Protein AF-0000000078809116 (afdb_homodimer)

Organism: NCBI:txid997884

InterPro domains:
  IPR000182 GNAT domain [PF00583] (18-127)
  IPR000182 GNAT domain [PS51186] (2-153)
  IPR016181 Acyl-CoA N-acyltransferase [SSF55729] (1-151)

Sequence (360 aa):
MIRLQPISTSDVQHYQFMEDLLIAAFPPEEYRELKDLREYTNRIGNFHNNIIFDDNTPVGFITYWDFDHFYYVEHFAINPTLRNSGYGKKVLDFLCKELNLPIVLEVEMPLEEMAQRRINFYKRQGFVLWEKEYQQPPYKNGDPFLPMYLMVYGSLQCEQDFDTVKKIIHKEVYNVKMNSMIRLQPISTSDVQHYQFMEDLLIAAFPPEEYRELKDLREYTNRIGNFHNNIIFDDNTPVGFITYWDFDHFYYVEHFAINPTLRNSGYGKKVLDFLCKELNLPIVLEVEMPLEEMAQRRINFYKRQGFVLWEKEYQQPPYKNGDPFLPMYLMVYGSLQCEQDFDTVKKIIHKEVYNVKMNS

Foldseek 3Di:
DKDKDWDAVVVPVQVVVQVVQPPVPDPPFQDADPVVVNVCSPPPDQKTKIFIDDVPHGFWIWIWGDPVAEIETRDTDGDCVVPPPCVVLVVLLVCLVVDPHKYKYKAADPPDDVRVVVVVVVVVSAKDKQPDWDWADTNDPPDDTGTITMIMHDDDDCVVCVVVVRVCCCCVVRVDDPDD/DKDKDWDAVVVPVQVVVQVVQPPVPDPPFQDADPVVVNVCSPPPDQKTKIFIDDVPDGFWIWIWGDPVAEIETRDTDGDCVVPPPCVVLVVLLVCLVVDPHKYKYKAADPPDPVRVVVVVVVVVSAKDKQPDWDWDDTNDPPDDTGTITMIMHDDDDCVVCVVVVRVCCCCVVRVDDPDD

Structure (mmCIF, N/CA/C/O backbone):
data_AF-0000000078809116-model_v1
#
loop_
_entity.id
_entity.type
_entity.pdbx_description
1 polymer 'N-acetyltransferase domain-containing protein'
#
loop_
_atom_site.group_PDB
_atom_site.id
_atom_site.type_symbol
_atom_site.label_atom_id
_atom_site.label_alt_id
_atom_site.label_comp_id
_atom_site.label_asym_id
_atom_site.label_entity_id
_atom_site.label_seq_id
_atom_site.pdbx_PDB_ins_code
_atom_site.Cartn_x
_atom_site.Cartn_y
_atom_site.Cartn_z
_atom_site.occupancy
_atom_site.B_iso_or_equiv
_atom_site.auth_seq_id
_atom_site.auth_comp_id
_atom_site.auth_asym_id
_atom_site.auth_atom_id
_atom_site.pdbx_PDB_model_num
ATOM 1 N N . MET A 1 1 ? -21.203 11.883 5.625 1 86.44 1 MET A N 1
ATOM 2 C CA . MET A 1 1 ? -20.484 13.133 5.871 1 86.44 1 MET A CA 1
ATOM 3 C C . MET A 1 1 ? -19.156 12.867 6.574 1 86.44 1 MET A C 1
ATOM 5 O O . MET A 1 1 ? -19.109 12.094 7.531 1 86.44 1 MET A O 1
ATOM 9 N N . ILE A 1 2 ? -18.109 13.523 6.156 1 90.38 2 ILE A N 1
ATOM 10 C CA . ILE A 1 2 ? -16.766 13.289 6.684 1 90.38 2 ILE A CA 1
ATOM 11 C C . ILE A 1 2 ? -16.594 14.047 8 1 90.38 2 ILE A C 1
ATOM 13 O O . ILE A 1 2 ? -16.969 15.211 8.109 1 90.38 2 ILE A O 1
ATOM 17 N N . ARG A 1 3 ? -16.062 13.344 8.969 1 92.81 3 ARG A N 1
ATOM 18 C CA . ARG A 1 3 ? -15.742 13.945 10.258 1 92.81 3 ARG A CA 1
ATOM 19 C C . ARG A 1 3 ? -14.422 13.414 10.812 1 92.81 3 ARG A C 1
ATOM 21 O O . ARG A 1 3 ? -14.117 12.227 10.664 1 92.81 3 ARG A O 1
ATOM 28 N N . LEU A 1 4 ? -13.695 14.281 11.469 1 94.31 4 LEU A N 1
ATOM 29 C CA . LEU A 1 4 ? -12.492 13.875 12.195 1 94.31 4 LEU A CA 1
ATOM 30 C C . LEU A 1 4 ? -12.766 13.797 13.695 1 94.31 4 LEU A C 1
ATOM 32 O O . LEU A 1 4 ? -13.297 14.742 14.289 1 94.31 4 LEU A O 1
ATOM 36 N N . GLN A 1 5 ? -12.469 12.719 14.234 1 96.56 5 GLN A N 1
ATOM 37 C CA . GLN A 1 5 ? -12.672 12.555 15.672 1 96.56 5 GLN A CA 1
ATOM 38 C C . GLN A 1 5 ? -11.352 12.273 16.391 1 96.56 5 GLN A C 1
ATOM 40 O O . GLN A 1 5 ? -10.75 11.211 16.203 1 96.56 5 GLN A O 1
ATOM 45 N N . PRO A 1 6 ? -10.945 13.211 17.203 1 97.25 6 PRO A N 1
ATOM 46 C CA . PRO A 1 6 ? -9.758 12.906 18 1 97.25 6 PRO A CA 1
ATOM 47 C C . PRO A 1 6 ? -9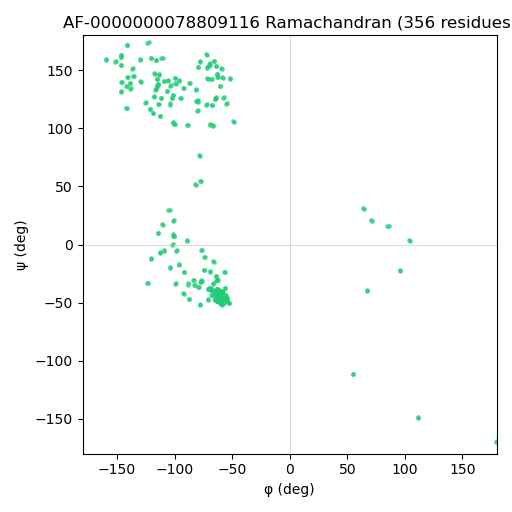.938 11.672 18.875 1 97.25 6 PRO A C 1
ATOM 49 O O . PRO A 1 6 ? -11.023 11.445 19.406 1 97.25 6 PRO A O 1
ATOM 52 N N . ILE A 1 7 ? -8.938 10.93 19.031 1 98.38 7 ILE A N 1
ATOM 53 C CA . ILE A 1 7 ? -9.023 9.727 19.844 1 98.38 7 ILE A CA 1
ATOM 54 C C . ILE A 1 7 ? -7.863 9.695 20.844 1 98.38 7 ILE A C 1
ATOM 56 O O . ILE A 1 7 ? -6.863 10.391 20.656 1 98.38 7 ILE A O 1
ATOM 60 N N . SER A 1 8 ? -8.039 8.938 21.891 1 98.25 8 SER A N 1
ATOM 61 C CA . SER A 1 8 ? -7 8.531 22.828 1 98.25 8 SER A CA 1
ATOM 62 C C . SER A 1 8 ? -6.898 7.008 22.922 1 98.25 8 SER A C 1
ATOM 64 O O . SER A 1 8 ? -7.684 6.293 22.297 1 98.25 8 SER A O 1
ATOM 66 N N . THR A 1 9 ? -5.887 6.539 23.672 1 97.88 9 THR A N 1
ATOM 67 C CA . THR A 1 9 ? -5.707 5.098 23.797 1 97.88 9 THR A CA 1
ATOM 68 C C . THR A 1 9 ? -6.871 4.469 24.562 1 97.88 9 THR A C 1
ATOM 70 O O . THR A 1 9 ? -7.059 3.25 24.516 1 97.88 9 THR A O 1
ATOM 73 N N . SER A 1 10 ? -7.68 5.305 25.234 1 97.88 10 SER A N 1
ATOM 74 C CA . SER A 1 10 ? -8.852 4.797 25.938 1 97.88 10 SER A CA 1
ATOM 75 C C . SER A 1 10 ? -9.961 4.426 24.969 1 97.88 10 SER A C 1
ATOM 77 O O . SER A 1 10 ? -10.906 3.713 25.328 1 97.88 10 SER A O 1
ATOM 79 N N . ASP A 1 11 ? -9.938 4.992 23.781 1 97.94 11 ASP A N 1
ATOM 80 C CA . ASP A 1 11 ? -10.828 4.57 22.703 1 97.94 11 ASP A CA 1
ATOM 81 C C . ASP A 1 11 ? -10.336 3.283 22.047 1 97.94 11 ASP A C 1
ATOM 83 O O . ASP A 1 11 ? -9.883 3.297 20.906 1 97.94 11 ASP A O 1
ATOM 87 N N . VAL A 1 12 ? -10.523 2.234 22.672 1 96.75 12 VAL A N 1
ATOM 88 C CA . VAL A 1 12 ? -9.82 0.978 22.453 1 96.75 12 VAL A CA 1
ATOM 89 C C . VAL A 1 12 ? -10.039 0.516 21.016 1 96.75 12 VAL A C 1
ATOM 91 O O . VAL A 1 12 ? -9.078 0.263 20.281 1 96.75 12 VAL A O 1
ATOM 94 N N . GLN A 1 13 ? -11.273 0.453 20.578 1 94.75 13 GLN A N 1
ATOM 95 C CA . GLN A 1 13 ? -11.586 -0.067 19.25 1 94.75 13 GLN A CA 1
ATOM 96 C C . GLN A 1 13 ? -11.062 0.862 18.156 1 94.75 13 GLN A C 1
ATOM 98 O O . GLN A 1 13 ? -10.477 0.405 17.188 1 94.75 13 GLN A O 1
ATOM 103 N N . HIS A 1 14 ? -11.242 2.139 18.328 1 96.62 14 HIS A N 1
ATOM 104 C CA . HIS A 1 14 ? -10.797 3.115 17.328 1 96.62 14 HIS A CA 1
ATOM 105 C C . HIS A 1 14 ? -9.273 3.178 17.266 1 96.62 14 HIS A C 1
ATOM 107 O O . HIS A 1 14 ? -8.695 3.303 16.188 1 96.62 14 HIS A O 1
ATOM 113 N N . TYR A 1 15 ? -8.648 3.076 18.422 1 97.12 15 TYR A N 1
ATOM 114 C CA . TYR A 1 15 ? -7.191 3.141 18.438 1 97.12 15 TYR A CA 1
ATOM 115 C C . TYR A 1 15 ? -6.586 1.896 17.797 1 97.12 15 TYR A C 1
ATOM 117 O O . TYR A 1 15 ? -5.578 1.981 17.094 1 97.12 15 TYR A O 1
ATOM 125 N N . GLN A 1 16 ? -7.223 0.802 18.062 1 93.25 16 GLN A N 1
ATOM 126 C CA . GLN A 1 16 ? -6.773 -0.425 17.406 1 93.25 16 GLN A CA 1
ATOM 127 C C . GLN A 1 16 ? -6.918 -0.33 15.891 1 93.25 16 GLN A C 1
ATOM 129 O O . GLN A 1 16 ? -6.027 -0.75 15.148 1 93.25 16 GLN A O 1
ATOM 134 N N . PHE A 1 17 ? -8.047 0.177 15.492 1 92.38 17 PHE A N 1
ATOM 135 C CA . PHE A 1 17 ? -8.266 0.399 14.062 1 92.38 17 PHE A CA 1
ATOM 136 C C . PHE A 1 17 ? -7.152 1.255 13.469 1 92.38 17 PHE A C 1
ATOM 138 O O . PHE A 1 17 ? -6.598 0.921 12.422 1 92.38 17 PHE A O 1
ATOM 145 N N . MET A 1 18 ? -6.82 2.279 14.125 1 95.75 18 MET A N 1
ATOM 146 C CA . MET A 1 18 ? -5.785 3.207 13.672 1 95.75 18 MET A CA 1
ATOM 147 C C . MET A 1 18 ? -4.434 2.514 13.586 1 95.75 18 MET A C 1
ATOM 149 O O . MET A 1 18 ? -3.738 2.621 12.578 1 95.75 18 MET A O 1
ATOM 153 N N . GLU A 1 19 ? -4.047 1.786 14.625 1 94.94 19 GLU A N 1
ATOM 154 C CA . GLU A 1 19 ? -2.758 1.101 14.625 1 94.94 19 GLU A CA 1
ATOM 155 C C . GLU A 1 19 ? -2.688 0.046 13.523 1 94.94 19 GLU A C 1
ATOM 157 O O . GLU A 1 19 ? -1.666 -0.086 12.852 1 94.94 19 GLU A O 1
ATOM 162 N N . ASP A 1 20 ? -3.797 -0.643 13.367 1 89.5 20 ASP A N 1
ATOM 163 C CA . ASP A 1 20 ? -3.832 -1.667 12.328 1 89.5 20 ASP A CA 1
ATOM 164 C C . ASP A 1 20 ? -3.637 -1.051 10.945 1 89.5 20 ASP A C 1
ATOM 166 O O . ASP A 1 20 ? -2.873 -1.573 10.125 1 89.5 20 ASP A O 1
ATOM 170 N N . LEU A 1 21 ? -4.305 0.01 10.703 1 91.62 21 LEU A N 1
ATOM 171 C CA . LEU A 1 21 ? -4.215 0.674 9.406 1 91.62 21 LEU A CA 1
ATOM 172 C C . LEU A 1 21 ? -2.838 1.307 9.219 1 91.62 21 LEU A C 1
ATOM 174 O O . LEU A 1 21 ? -2.289 1.287 8.117 1 91.62 21 LEU A O 1
ATOM 178 N N . LEU A 1 22 ? -2.256 1.86 10.258 1 94.38 22 LEU A N 1
ATOM 179 C CA . LEU A 1 22 ? -0.914 2.428 10.203 1 94.38 22 LEU A CA 1
ATOM 180 C C . LEU A 1 22 ? 0.106 1.376 9.781 1 94.38 22 LEU A C 1
ATOM 182 O O . LEU A 1 22 ? 0.874 1.593 8.844 1 94.38 22 LEU A O 1
ATOM 186 N N . ILE A 1 23 ? 0.058 0.241 10.367 1 90.12 23 ILE A N 1
ATOM 187 C CA . ILE A 1 23 ? 0.995 -0.849 10.117 1 90.12 23 ILE A CA 1
ATOM 188 C C . ILE A 1 23 ? 0.814 -1.366 8.695 1 90.12 23 ILE A C 1
ATOM 190 O O . ILE A 1 23 ? 1.792 -1.704 8.023 1 90.12 23 ILE A O 1
ATOM 194 N N . ALA A 1 24 ? -0.38 -1.323 8.289 1 84.62 24 ALA A N 1
ATOM 195 C CA . ALA A 1 24 ? -0.69 -1.842 6.957 1 84.62 24 ALA A CA 1
ATOM 196 C C . ALA A 1 24 ? -0.273 -0.853 5.871 1 84.62 24 ALA A C 1
ATOM 198 O O . ALA A 1 24 ? 0.126 -1.255 4.777 1 84.62 24 ALA A O 1
ATOM 199 N N . ALA A 1 25 ? -0.346 0.382 6.152 1 88 25 ALA A N 1
ATOM 200 C CA . ALA A 1 25 ? -0.232 1.408 5.117 1 88 25 ALA A CA 1
ATOM 201 C C . ALA A 1 25 ? 1.196 1.938 5.027 1 88 25 ALA A C 1
ATOM 203 O O . ALA A 1 25 ? 1.589 2.51 4.008 1 88 25 ALA A O 1
ATOM 204 N N . PHE A 1 26 ? 2.018 1.698 6.043 1 90 26 PHE A N 1
ATOM 205 C CA . PHE A 1 26 ? 3.346 2.297 6.07 1 90 26 PHE A CA 1
ATOM 206 C C . PHE A 1 26 ? 4.395 1.271 6.492 1 90 26 PHE A C 1
ATOM 208 O O . PHE A 1 26 ? 4.141 0.446 7.371 1 90 26 PHE A O 1
ATOM 215 N N . PRO A 1 27 ? 5.613 1.392 5.898 1 86.81 27 PRO A N 1
ATOM 216 C CA . PRO A 1 27 ? 6.68 0.522 6.398 1 86.81 27 PRO A CA 1
ATOM 217 C C . PRO A 1 27 ? 7.141 0.899 7.805 1 86.81 27 PRO A C 1
ATOM 219 O O . PRO A 1 27 ? 6.973 2.047 8.227 1 86.81 27 PRO A O 1
ATOM 222 N N . PRO A 1 28 ? 7.676 -0.045 8.508 1 87.94 28 PRO A N 1
ATOM 223 C CA . PRO A 1 28 ? 8.039 0.187 9.906 1 87.94 28 PRO A CA 1
ATOM 224 C C . PRO A 1 28 ? 8.992 1.366 10.086 1 87.94 28 PRO A C 1
ATOM 226 O O . PRO A 1 28 ? 9.016 1.994 11.148 1 87.94 28 PRO A O 1
ATOM 229 N N . GLU A 1 29 ? 9.758 1.742 9.062 1 89.06 29 GLU A N 1
ATOM 230 C CA . GLU A 1 29 ? 10.734 2.824 9.133 1 89.06 29 GLU A CA 1
ATOM 231 C C . GLU A 1 29 ? 10.055 4.188 9.086 1 89.06 29 GLU A C 1
ATOM 233 O O . GLU A 1 29 ? 10.68 5.211 9.359 1 89.06 29 GLU A O 1
ATOM 238 N N . GLU A 1 30 ? 8.75 4.199 8.898 1 92.44 30 GLU A N 1
ATOM 239 C CA . GLU A 1 30 ? 8.078 5.469 8.656 1 92.44 30 GLU A CA 1
ATOM 240 C C . GLU A 1 30 ? 7.117 5.816 9.789 1 92.44 30 GLU A C 1
ATOM 242 O O . GLU A 1 30 ? 6.32 6.746 9.672 1 92.44 30 GLU A O 1
ATOM 247 N N . TYR A 1 31 ? 7.164 5.117 10.812 1 94.62 31 TYR A N 1
ATOM 248 C CA . TYR A 1 31 ? 6.398 5.508 11.992 1 94.62 31 TYR A CA 1
ATOM 249 C C . TYR A 1 31 ? 7.125 5.113 13.273 1 94.62 31 TYR A C 1
ATOM 251 O O . TYR A 1 31 ? 7.984 4.23 13.258 1 94.62 31 TYR A O 1
ATOM 259 N N . ARG A 1 32 ? 6.855 5.805 14.312 1 96.25 32 ARG A N 1
ATOM 260 C CA . ARG A 1 32 ? 7.504 5.547 15.594 1 96.25 32 ARG A CA 1
ATOM 261 C C . ARG A 1 32 ? 6.996 4.25 16.219 1 96.25 32 ARG A C 1
ATOM 263 O O . ARG A 1 32 ? 5.953 3.73 15.812 1 96.25 32 ARG A O 1
ATOM 270 N N . GLU A 1 33 ? 7.766 3.713 17.219 1 95.38 33 GLU A N 1
ATOM 271 C CA . GLU A 1 33 ? 7.293 2.545 17.953 1 95.38 33 GLU A CA 1
ATOM 272 C C . GLU A 1 33 ? 5.883 2.768 18.5 1 95.38 33 GLU A C 1
ATOM 274 O O . GLU A 1 33 ? 5.555 3.859 18.969 1 95.38 33 GLU A O 1
ATOM 279 N N . LEU A 1 34 ? 5.086 1.754 18.484 1 96.38 34 LEU A N 1
ATOM 280 C CA . LEU A 1 34 ? 3.678 1.874 18.859 1 96.38 34 LEU A CA 1
ATOM 281 C C . LEU A 1 34 ? 3.533 2.352 20.297 1 96.38 34 LEU A C 1
ATOM 283 O O . LEU A 1 34 ? 2.637 3.141 20.609 1 96.38 34 LEU A O 1
ATOM 287 N N . LYS A 1 35 ? 4.402 1.836 21.156 1 96.81 35 LYS A N 1
ATOM 288 C CA . LYS A 1 35 ? 4.355 2.285 22.547 1 96.81 35 LYS A CA 1
ATOM 289 C C . LYS A 1 35 ? 4.559 3.795 22.641 1 96.81 35 LYS A C 1
ATOM 291 O O . LYS A 1 35 ? 3.883 4.469 23.422 1 96.81 35 LYS A O 1
ATOM 296 N N . ASP A 1 36 ? 5.48 4.348 21.875 1 97 36 ASP A N 1
ATOM 297 C CA . ASP A 1 36 ? 5.734 5.785 21.859 1 97 36 ASP A CA 1
ATOM 298 C C . ASP A 1 36 ? 4.559 6.539 21.234 1 97 36 ASP A C 1
ATOM 300 O O . ASP A 1 36 ? 4.191 7.621 21.703 1 97 36 ASP A O 1
ATOM 304 N N . LEU A 1 37 ? 3.992 5.961 20.188 1 97.94 37 LEU A N 1
ATOM 305 C CA . LEU A 1 37 ? 2.834 6.578 19.547 1 97.94 37 LEU A CA 1
ATOM 306 C C . LEU A 1 37 ? 1.672 6.688 20.531 1 97.94 37 LEU A C 1
ATOM 308 O O . LEU A 1 37 ? 0.985 7.711 20.578 1 97.94 37 LEU A O 1
ATOM 312 N N . ARG A 1 38 ? 1.446 5.66 21.281 1 98.25 38 ARG A N 1
ATOM 313 C CA . ARG A 1 38 ? 0.41 5.668 22.312 1 98.25 38 ARG A CA 1
ATOM 314 C C . ARG A 1 38 ? 0.667 6.766 23.344 1 98.25 38 ARG A C 1
ATOM 316 O O . ARG A 1 38 ? -0.256 7.477 23.75 1 98.25 38 ARG A O 1
ATOM 323 N N . GLU A 1 39 ? 1.889 6.902 23.703 1 97.88 39 GLU A N 1
ATOM 324 C CA . GLU A 1 39 ? 2.26 7.945 24.656 1 97.88 39 GLU A CA 1
ATOM 325 C C . GLU A 1 39 ? 2.018 9.336 24.078 1 97.88 39 GLU A C 1
ATOM 327 O O . GLU A 1 39 ? 1.447 10.203 24.75 1 97.88 39 GLU A O 1
ATOM 332 N N . TYR A 1 40 ? 2.48 9.547 22.859 1 97.75 40 TYR A N 1
ATOM 333 C CA . TYR A 1 40 ? 2.262 10.828 22.219 1 97.75 40 TYR A CA 1
ATOM 334 C C . TYR A 1 40 ? 0.776 11.156 22.125 1 97.75 40 TYR A C 1
ATOM 336 O O . TYR A 1 40 ? 0.361 12.273 22.438 1 97.75 40 TYR A O 1
ATOM 344 N N . THR A 1 41 ? 0.001 10.164 21.734 1 98.38 41 THR A N 1
ATOM 345 C CA . THR A 1 41 ? -1.438 10.336 21.562 1 98.38 41 THR A CA 1
ATOM 346 C C . THR A 1 41 ? -2.074 10.844 22.859 1 98.38 41 THR A C 1
ATOM 348 O O . THR A 1 41 ? -2.957 11.703 22.828 1 98.38 41 THR A O 1
ATOM 351 N N . ASN A 1 42 ? -1.586 10.375 23.953 1 97.88 42 ASN A N 1
ATOM 352 C CA . ASN A 1 42 ? -2.223 10.664 25.234 1 97.88 42 ASN A CA 1
ATOM 353 C C . ASN A 1 42 ? -1.631 11.906 25.891 1 97.88 42 ASN A C 1
ATOM 355 O O . ASN A 1 42 ? -2.312 12.602 26.641 1 97.88 42 ASN A O 1
ATOM 359 N N . ARG A 1 43 ? -0.393 12.273 25.547 1 96.56 43 ARG A N 1
ATOM 360 C CA . ARG A 1 43 ? 0.289 13.195 26.453 1 96.56 43 ARG A CA 1
ATOM 361 C C . ARG A 1 43 ? 0.742 14.453 25.719 1 96.56 43 ARG A C 1
ATOM 363 O O . ARG A 1 43 ? 0.928 15.508 26.328 1 96.56 43 ARG A O 1
ATOM 370 N N . ILE A 1 44 ? 1.064 14.211 24.516 1 96 44 ILE A N 1
ATOM 371 C CA . ILE A 1 44 ? 1.613 15.352 23.797 1 96 44 ILE A CA 1
ATOM 372 C C . ILE A 1 44 ? 0.479 16.25 23.328 1 96 44 ILE A C 1
ATOM 374 O O . ILE A 1 44 ? -0.378 15.828 22.547 1 96 44 ILE A O 1
ATOM 378 N N . GLY A 1 45 ? 0.463 17.469 23.656 1 96.25 45 GLY A N 1
ATOM 379 C CA . GLY A 1 45 ? -0.66 18.375 23.469 1 96.25 45 GLY A CA 1
ATOM 380 C C . GLY A 1 45 ? -0.81 18.859 22.031 1 96.25 45 GLY A C 1
ATOM 381 O O . GLY A 1 45 ? -1.919 19.156 21.594 1 96.25 45 GLY A O 1
ATOM 382 N N . ASN A 1 46 ? 0.275 18.969 21.328 1 97.38 46 ASN A N 1
ATOM 383 C CA . ASN A 1 46 ? 0.18 19.5 19.969 1 97.38 46 ASN A CA 1
ATOM 384 C C . ASN A 1 46 ? 0.235 18.375 18.938 1 97.38 46 ASN A C 1
ATOM 386 O O . ASN A 1 46 ? 0.467 18.625 17.75 1 97.38 46 ASN A O 1
ATOM 390 N N . PHE A 1 47 ? 0.212 17.156 19.375 1 98.06 47 PHE A N 1
ATOM 391 C CA . PHE A 1 47 ? 0.049 15.984 18.516 1 98.06 47 PHE A CA 1
ATOM 392 C C . PHE A 1 47 ? -1.383 15.469 18.578 1 98.06 47 PHE A C 1
ATOM 394 O O . PHE A 1 47 ? -1.922 15.234 19.656 1 98.06 47 PHE A O 1
ATOM 401 N N . HIS A 1 48 ? -1.978 15.289 17.391 1 96.88 48 HIS A N 1
ATOM 402 C CA . HIS A 1 48 ? -3.383 14.898 17.328 1 96.88 48 HIS A CA 1
ATOM 403 C C . HIS A 1 48 ? -3.568 13.633 16.5 1 96.88 48 HIS A C 1
ATOM 405 O O . HIS A 1 48 ? -3.172 13.594 15.328 1 96.88 48 HIS A O 1
ATOM 411 N N . ASN A 1 49 ? -4.133 12.641 17.109 1 98.44 49 ASN A N 1
ATOM 412 C CA . ASN A 1 49 ? -4.539 11.398 16.469 1 98.44 49 ASN A CA 1
ATOM 413 C C . ASN A 1 49 ? -6.051 11.344 16.25 1 98.44 49 ASN A C 1
ATOM 415 O O . ASN A 1 49 ? -6.824 11.438 17.203 1 98.44 49 ASN A O 1
ATOM 419 N N . ASN A 1 50 ? -6.488 11.211 14.961 1 97.69 50 ASN A N 1
ATOM 420 C CA . ASN A 1 50 ? -7.91 11.266 14.641 1 97.69 50 ASN A CA 1
ATOM 421 C C . ASN A 1 50 ? -8.344 10.078 13.789 1 97.69 50 ASN A C 1
ATOM 423 O O . ASN A 1 50 ? -7.621 9.68 12.867 1 97.69 50 ASN A O 1
ATOM 427 N N . ILE A 1 51 ? -9.516 9.578 14.109 1 97.69 51 ILE A N 1
ATOM 428 C CA . ILE A 1 51 ? -10.219 8.695 13.18 1 97.69 51 ILE A CA 1
ATOM 429 C C . ILE A 1 51 ? -11.047 9.531 12.211 1 97.69 51 ILE A C 1
ATOM 431 O O . ILE A 1 51 ? -11.672 10.516 12.602 1 97.69 51 ILE A O 1
ATOM 435 N N . ILE A 1 52 ? -11.031 9.133 10.969 1 95.69 52 ILE A N 1
ATOM 436 C CA . ILE A 1 52 ? -11.875 9.734 9.945 1 95.69 52 ILE A CA 1
ATOM 437 C C . ILE A 1 52 ? -13.156 8.922 9.797 1 95.69 52 ILE A C 1
ATOM 439 O O . ILE A 1 52 ? -13.109 7.719 9.516 1 95.69 52 ILE A O 1
ATOM 443 N N . PHE A 1 53 ? -14.266 9.602 9.906 1 94.25 53 PHE A N 1
ATOM 444 C CA . PHE A 1 53 ? -15.555 8.938 9.781 1 94.25 53 PHE A CA 1
ATOM 445 C C . PHE A 1 53 ? -16.297 9.445 8.547 1 94.25 53 PHE A C 1
ATOM 447 O O . PHE A 1 53 ? -16.25 10.633 8.234 1 94.25 53 PHE A O 1
ATOM 454 N N . ASP A 1 54 ? -16.875 8.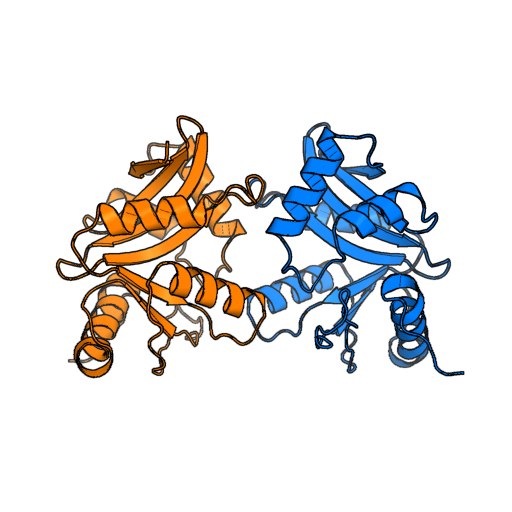57 7.848 1 90.69 54 ASP A N 1
ATOM 455 C CA . ASP A 1 54 ? -18.016 8.883 6.98 1 90.69 54 ASP A CA 1
ATOM 456 C C . ASP A 1 54 ? -19.328 8.469 7.633 1 90.69 54 ASP A C 1
ATOM 458 O O . ASP A 1 54 ? -19.656 7.285 7.691 1 90.69 54 ASP A O 1
ATOM 462 N N . ASP A 1 55 ? -20.031 9.453 8.094 1 89.81 55 ASP A N 1
ATOM 463 C CA . ASP A 1 55 ? -21.141 9.211 9 1 89.81 55 ASP A CA 1
ATOM 464 C C . ASP A 1 55 ? -20.703 8.414 10.219 1 89.81 55 ASP A C 1
ATOM 466 O O . ASP A 1 55 ? -19.844 8.859 10.984 1 89.81 55 ASP A O 1
ATOM 470 N N . ASN A 1 56 ? -21.125 7.172 10.367 1 90.94 56 ASN A N 1
ATOM 471 C CA . ASN A 1 56 ? -20.781 6.438 11.578 1 90.94 56 ASN A CA 1
ATOM 472 C C . ASN A 1 56 ? -19.797 5.312 11.289 1 90.94 56 ASN A C 1
ATOM 474 O O . ASN A 1 56 ? -19.484 4.508 12.164 1 90.94 56 ASN A O 1
ATOM 478 N N . THR A 1 57 ? -19.156 5.395 10.156 1 89.06 57 THR A N 1
ATOM 479 C CA . THR A 1 57 ? -18.25 4.336 9.75 1 89.06 57 THR A CA 1
ATOM 480 C C . THR A 1 57 ? -16.812 4.852 9.711 1 89.06 57 THR A C 1
ATOM 482 O O . THR A 1 57 ? -16.516 5.828 9.016 1 89.06 57 THR A O 1
ATOM 485 N N . PRO A 1 58 ? -15.898 4.258 10.492 1 92.69 58 PRO A N 1
ATOM 486 C CA . PRO A 1 58 ? -14.492 4.633 10.352 1 92.69 58 PRO A CA 1
ATOM 487 C C . PRO A 1 58 ? -13.922 4.273 8.984 1 92.69 58 PRO A C 1
ATOM 489 O O . PRO A 1 58 ? -14.016 3.119 8.555 1 92.69 58 PRO A O 1
ATOM 492 N N . VAL A 1 59 ? -13.328 5.242 8.32 1 91.38 59 VAL A N 1
ATOM 493 C CA . VAL A 1 59 ? -12.891 4.965 6.953 1 91.38 59 VAL A CA 1
ATOM 494 C C . VAL A 1 59 ? -11.383 5.176 6.844 1 91.38 59 VAL A C 1
ATOM 496 O O . VAL A 1 59 ? -10.758 4.777 5.855 1 91.38 59 VAL A O 1
ATOM 499 N N . GLY A 1 60 ? -10.758 5.777 7.82 1 94.38 60 GLY A N 1
ATOM 500 C CA . GLY A 1 60 ? -9.328 6.043 7.805 1 94.38 60 GLY A CA 1
ATOM 501 C C . GLY A 1 60 ? -8.844 6.758 9.055 1 94.38 60 GLY A C 1
ATOM 502 O O . GLY A 1 60 ? -9.562 6.832 10.047 1 94.38 60 GLY A O 1
ATOM 503 N N . PHE A 1 61 ? -7.625 7.223 9.016 1 96.44 61 PHE A N 1
ATOM 504 C CA . PHE A 1 61 ? -7.086 7.984 10.133 1 96.44 61 PHE A CA 1
ATOM 505 C C . PHE A 1 61 ? -6.117 9.055 9.641 1 96.44 61 PHE A C 1
ATOM 507 O O . PHE A 1 61 ? -5.664 9.008 8.5 1 96.44 61 PHE A O 1
ATOM 514 N N . ILE A 1 62 ? -5.887 9.984 10.484 1 97.06 62 ILE A N 1
ATOM 515 C CA . ILE A 1 62 ? -4.914 11.039 10.219 1 97.06 62 ILE A CA 1
ATOM 516 C C . ILE A 1 62 ? -4.242 11.461 11.523 1 97.06 62 ILE A C 1
ATOM 518 O O . ILE A 1 62 ? -4.906 11.602 12.555 1 97.06 62 ILE A O 1
ATOM 522 N N . THR A 1 63 ? -2.949 11.555 11.547 1 98.06 63 THR A N 1
ATOM 523 C CA . THR A 1 63 ? -2.189 12.148 12.641 1 98.06 63 THR A CA 1
ATOM 524 C C . THR A 1 63 ? -1.471 13.414 12.172 1 98.06 63 THR A C 1
ATOM 526 O O . THR A 1 63 ? -0.957 13.461 11.055 1 98.06 63 THR A O 1
ATOM 529 N N . TYR A 1 64 ? -1.516 14.43 13.039 1 97 64 TYR A N 1
ATOM 530 C CA . TYR A 1 64 ? -0.861 15.664 12.641 1 97 64 TYR A CA 1
ATOM 531 C C . TYR A 1 64 ? -0.366 16.438 13.859 1 97 64 TYR A C 1
ATOM 533 O O . TYR A 1 64 ? -0.798 16.172 14.984 1 97 64 TYR A O 1
ATOM 541 N N . TRP A 1 65 ? 0.599 17.297 13.664 1 97.62 65 TRP A N 1
ATOM 542 C CA . TRP A 1 65 ? 1.157 18.219 14.641 1 97.62 65 TRP A CA 1
ATOM 543 C C . TRP A 1 65 ? 0.667 19.641 14.398 1 97.62 65 TRP A C 1
ATOM 545 O O . TRP A 1 65 ? 0.604 20.094 13.25 1 97.62 65 TRP A O 1
ATOM 555 N N . ASP A 1 66 ? 0.323 20.281 15.469 1 96.69 66 ASP A N 1
ATOM 556 C CA . ASP A 1 66 ? -0.032 21.688 15.438 1 96.69 66 ASP A CA 1
ATOM 557 C C . ASP A 1 66 ? 1.141 22.562 15.883 1 96.69 66 ASP A C 1
ATOM 559 O O . ASP A 1 66 ? 1.448 22.641 17.078 1 96.69 66 ASP A O 1
ATOM 563 N N . PHE A 1 67 ? 1.894 23.266 15 1 96.69 67 PHE A N 1
ATOM 564 C CA . PHE A 1 67 ? 3.076 24.047 15.312 1 96.69 67 PHE A CA 1
ATOM 565 C C . PHE A 1 67 ? 2.756 25.547 15.273 1 96.69 67 PHE A C 1
ATOM 567 O O . PHE A 1 67 ? 3.654 26.375 15.117 1 96.69 67 PHE A O 1
ATOM 574 N N . ASP A 1 68 ? 1.632 26.031 15.539 1 91.88 68 ASP A N 1
ATOM 575 C CA . ASP A 1 68 ? 1.149 27.406 15.633 1 91.88 68 ASP A CA 1
ATOM 576 C C . ASP A 1 68 ? 1.17 28.094 14.266 1 91.88 68 ASP A C 1
ATOM 578 O O . ASP A 1 68 ? 0.235 28.812 13.922 1 91.88 68 ASP A O 1
ATOM 582 N N . HIS A 1 69 ? 2.254 27.828 13.43 1 94.44 69 HIS A N 1
ATOM 583 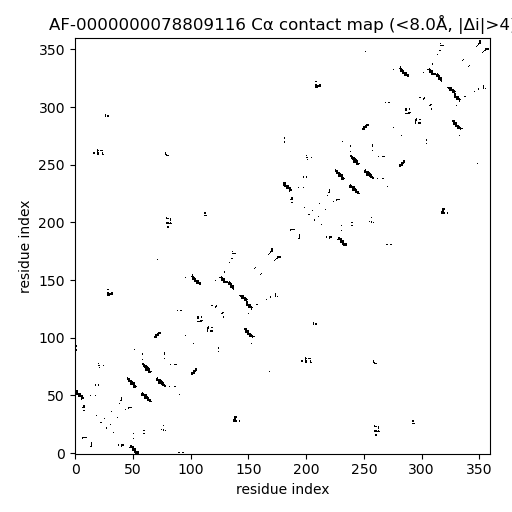C CA . HIS A 1 69 ? 2.373 28.531 12.156 1 94.44 69 HIS A CA 1
ATOM 584 C C . HIS A 1 69 ? 1.998 27.625 10.992 1 94.44 69 HIS A C 1
ATOM 586 O O . HIS A 1 69 ? 1.776 28.109 9.875 1 94.44 69 HIS A O 1
ATOM 592 N N . PHE A 1 70 ? 2.047 26.422 11.25 1 97.69 70 PHE A N 1
ATOM 593 C CA . PHE A 1 70 ? 1.601 25.469 10.25 1 97.69 70 PHE A CA 1
ATOM 594 C C . PHE A 1 70 ? 1.269 24.125 10.898 1 97.69 70 PHE A C 1
ATOM 596 O O . PHE A 1 70 ? 1.673 23.859 12.031 1 97.69 70 PHE A O 1
ATOM 603 N N . TYR A 1 71 ? 0.484 23.375 10.203 1 97.5 71 TYR A N 1
ATOM 604 C CA . TYR A 1 71 ? 0.234 21.984 10.586 1 97.5 71 TYR A CA 1
ATOM 605 C C . TYR A 1 71 ? 1.151 21.031 9.82 1 97.5 71 TYR A C 1
ATOM 607 O O . TYR A 1 71 ? 1.447 21.266 8.641 1 97.5 71 TYR A O 1
ATOM 615 N N . TYR A 1 72 ? 1.604 20.062 10.484 1 98.12 72 TYR A N 1
ATOM 616 C CA . TYR A 1 72 ? 2.35 18.984 9.852 1 98.12 72 TYR A CA 1
ATOM 617 C C . TYR A 1 72 ? 1.573 17.672 9.898 1 98.12 72 TYR A C 1
ATOM 619 O O . TYR A 1 72 ? 1.358 17.109 10.984 1 98.12 72 TYR A O 1
ATOM 627 N N . VAL A 1 73 ? 1.124 17.219 8.742 1 97.62 73 VAL A N 1
ATOM 628 C CA . VAL A 1 73 ? 0.45 15.93 8.664 1 97.62 73 VAL A CA 1
ATOM 629 C C . VAL A 1 73 ? 1.484 14.805 8.633 1 97.62 73 VAL A C 1
ATOM 631 O O . VAL A 1 73 ? 2.234 14.672 7.66 1 97.62 73 VAL A O 1
ATOM 634 N N . GLU A 1 74 ? 1.489 14 9.633 1 98 74 GLU A N 1
ATOM 635 C CA . GLU A 1 74 ? 2.484 12.945 9.758 1 98 74 GLU A CA 1
ATOM 636 C C . GLU A 1 74 ? 2.033 11.672 9.039 1 98 74 GLU A C 1
ATOM 638 O O . GLU A 1 74 ? 2.822 11.031 8.344 1 98 74 GLU A O 1
ATOM 643 N N . HIS A 1 75 ? 0.802 11.234 9.242 1 97.75 75 HIS A N 1
ATOM 644 C CA . HIS A 1 75 ? 0.249 10.07 8.562 1 97.75 75 HIS A CA 1
ATOM 645 C C . HIS A 1 75 ? -1.195 10.312 8.141 1 97.75 75 HIS A C 1
ATOM 647 O O . HIS A 1 75 ? -1.967 10.93 8.875 1 97.75 75 HIS A O 1
ATOM 653 N N . PHE A 1 76 ? -1.557 9.898 6.988 1 96.06 76 PHE A N 1
ATOM 654 C CA . PHE A 1 76 ? -2.895 9.922 6.406 1 96.06 76 PHE A CA 1
ATOM 655 C C . PHE A 1 76 ? -3.162 8.656 5.602 1 96.06 76 PHE A C 1
ATOM 657 O O . PHE A 1 76 ? -2.459 8.375 4.633 1 96.06 76 PHE A O 1
ATOM 664 N N . ALA A 1 77 ? -4.16 7.906 6.047 1 93.56 77 ALA A N 1
ATOM 665 C CA . ALA A 1 77 ? -4.465 6.672 5.328 1 93.56 77 ALA A CA 1
ATOM 666 C C . ALA A 1 77 ? -5.965 6.375 5.355 1 93.56 77 ALA A C 1
ATOM 668 O O . ALA A 1 77 ? -6.625 6.578 6.375 1 93.56 77 ALA A O 1
ATOM 669 N N . ILE A 1 78 ? -6.496 5.914 4.25 1 91 78 ILE A N 1
ATOM 670 C CA . ILE A 1 78 ? -7.867 5.434 4.102 1 91 78 ILE A CA 1
ATOM 671 C C . ILE A 1 78 ? -7.875 3.91 4.012 1 91 78 ILE A C 1
ATOM 673 O O . ILE A 1 78 ? -6.977 3.314 3.412 1 91 78 ILE A O 1
ATOM 677 N N . ASN A 1 79 ? -8.898 3.332 4.664 1 86.25 79 ASN A N 1
ATOM 678 C CA . ASN A 1 79 ? -9.078 1.892 4.52 1 86.25 79 ASN A CA 1
ATOM 679 C C . ASN A 1 79 ? -9.18 1.486 3.051 1 86.25 79 ASN A C 1
ATOM 681 O O . ASN A 1 79 ? -10.078 1.944 2.336 1 86.25 79 ASN A O 1
ATOM 685 N N . PRO A 1 80 ? -8.344 0.649 2.576 1 77.88 80 PRO A N 1
ATOM 686 C CA . PRO A 1 80 ? -8.266 0.356 1.144 1 77.88 80 PRO A CA 1
ATOM 687 C C . PRO A 1 80 ? -9.484 -0.413 0.632 1 77.88 80 PRO A C 1
ATOM 689 O O . PRO A 1 80 ? -9.719 -0.465 -0.577 1 77.88 80 PRO A O 1
ATOM 692 N N . THR A 1 81 ? -10.164 -1.095 1.508 1 73 81 THR A N 1
ATOM 693 C CA . THR A 1 81 ? -11.312 -1.876 1.062 1 73 81 THR A CA 1
ATOM 694 C C . THR A 1 81 ? -12.5 -0.966 0.754 1 73 81 THR A C 1
ATOM 696 O O . THR A 1 81 ? -13.492 -1.411 0.182 1 73 81 THR A O 1
ATOM 699 N N . LEU A 1 82 ? -12.32 0.287 1.163 1 73.31 82 LEU A N 1
ATOM 700 C CA . LEU A 1 82 ? -13.383 1.247 0.892 1 73.31 82 LEU A CA 1
ATOM 701 C C . LEU A 1 82 ? -13.039 2.115 -0.314 1 73.31 82 LEU A C 1
ATOM 703 O O . LEU A 1 82 ? -13.555 3.229 -0.45 1 73.31 82 LEU A O 1
ATOM 707 N N . ARG A 1 83 ? -12.094 1.648 -1.222 1 58.19 83 ARG A N 1
ATOM 708 C CA . ARG A 1 83 ? -11.484 2.439 -2.289 1 58.19 83 ARG A CA 1
ATOM 709 C C . ARG A 1 83 ? -12.5 2.746 -3.385 1 58.19 83 ARG A C 1
ATOM 711 O O . ARG A 1 83 ? -13.5 2.035 -3.533 1 58.19 83 ARG A O 1
ATOM 718 N N . ASN A 1 84 ? -12.367 3.793 -4.133 1 58.75 84 ASN A N 1
ATOM 719 C CA . ASN A 1 84 ? -13.148 4.395 -5.207 1 58.75 84 ASN A CA 1
ATOM 720 C C . ASN A 1 84 ? -14.227 5.332 -4.66 1 58.75 84 ASN A C 1
ATOM 722 O O . ASN A 1 84 ? -15.18 5.664 -5.367 1 58.75 84 ASN A O 1
ATOM 726 N N . SER A 1 85 ? -13.836 5.551 -3.375 1 65 85 SER A N 1
ATOM 727 C CA . SER A 1 85 ? -14.93 6.352 -2.838 1 65 85 SER A CA 1
ATOM 728 C C . SER A 1 85 ? -14.562 7.828 -2.773 1 65 85 SER A C 1
ATOM 730 O O . SER A 1 85 ? -15.406 8.68 -2.479 1 65 85 SER A O 1
ATOM 732 N N . GLY A 1 86 ? -13.336 8.125 -3.213 1 82.69 86 GLY A N 1
ATOM 733 C CA . GLY A 1 86 ? -12.977 9.539 -3.217 1 82.69 86 GLY A CA 1
ATOM 734 C C . GLY A 1 86 ? -12.773 10.102 -1.825 1 82.69 86 GLY A C 1
ATOM 735 O O . GLY A 1 86 ? -12.852 11.312 -1.624 1 82.69 86 GLY A O 1
ATOM 736 N N . TYR A 1 87 ? -12.508 9.242 -0.836 1 88.19 87 TYR A N 1
ATOM 737 C CA . TYR A 1 87 ? -12.414 9.688 0.549 1 88.19 87 TYR A CA 1
ATOM 738 C C . TYR A 1 87 ? -11.172 10.555 0.758 1 88.19 87 TYR A C 1
ATOM 740 O O . TYR A 1 87 ? -11.219 11.531 1.514 1 88.19 87 TYR A O 1
ATOM 748 N N . GLY A 1 88 ? -10.047 10.188 0.086 1 90.31 88 GLY A N 1
ATOM 749 C CA . GLY A 1 88 ? -8.852 11 0.219 1 90.31 88 GLY A CA 1
ATOM 750 C C . GLY A 1 88 ? -9.078 12.461 -0.118 1 90.31 88 GLY A C 1
ATOM 751 O O . GLY A 1 88 ? -8.734 13.352 0.668 1 90.31 88 GLY A O 1
ATOM 752 N N . LYS A 1 89 ? -9.68 12.633 -1.199 1 91.12 89 LYS A N 1
ATOM 753 C CA . LYS A 1 89 ? -9.992 13.984 -1.653 1 91.12 89 LYS A CA 1
ATOM 754 C C . LYS A 1 89 ? -10.953 14.68 -0.693 1 91.12 89 LYS A C 1
ATOM 756 O O . LYS A 1 89 ? -10.734 15.836 -0.316 1 91.12 89 LYS A O 1
ATOM 761 N N . LYS A 1 90 ? -12.016 14.016 -0.303 1 90.25 90 LYS A N 1
ATOM 762 C CA . LYS A 1 90 ? -13.023 14.586 0.583 1 90.25 90 LYS A CA 1
ATOM 763 C C . LYS A 1 90 ? -12.414 15.023 1.909 1 90.25 90 LYS A C 1
ATOM 765 O O . LYS A 1 90 ? -12.734 16.094 2.422 1 90.25 90 LYS A O 1
ATOM 770 N N . VAL A 1 91 ? -11.562 14.25 2.385 1 90 91 VAL A N 1
ATOM 771 C CA . VAL A 1 91 ? -10.945 14.516 3.68 1 90 91 VAL A CA 1
ATOM 772 C C . VAL A 1 91 ? -10 15.711 3.568 1 90 91 VAL A C 1
ATOM 774 O O . VAL A 1 91 ? -10.039 16.625 4.402 1 90 91 VAL A O 1
ATOM 777 N N . LEU A 1 92 ? -9.156 15.695 2.541 1 90.44 92 LEU A N 1
ATOM 778 C CA . LEU A 1 92 ? -8.203 16.797 2.373 1 90.44 92 LEU A CA 1
ATOM 779 C C . LEU A 1 92 ? -8.938 18.109 2.129 1 90.44 92 LEU A C 1
ATOM 781 O O . LEU A 1 92 ? -8.531 19.156 2.641 1 90.44 92 LEU A O 1
ATOM 785 N N . ASP A 1 93 ? -9.984 18.016 1.38 1 89.62 93 ASP A N 1
ATOM 786 C CA . ASP A 1 93 ? -10.812 19.203 1.166 1 89.62 93 ASP A CA 1
ATOM 787 C C . ASP A 1 93 ? -11.344 19.75 2.49 1 89.62 93 ASP A C 1
ATOM 789 O O . ASP A 1 93 ? -11.312 20.953 2.73 1 89.62 93 ASP A O 1
ATOM 793 N N . PHE A 1 94 ? -11.828 18.859 3.225 1 87.38 94 PHE A N 1
ATOM 794 C CA . PHE A 1 94 ? -12.344 19.219 4.539 1 87.38 94 PHE A CA 1
ATOM 795 C C . PHE A 1 94 ? -11.25 19.859 5.387 1 87.38 94 PHE A C 1
ATOM 797 O O . PHE A 1 94 ? -11.477 20.906 5.996 1 87.38 94 PHE A O 1
ATOM 804 N N . LEU A 1 95 ? -10.086 19.297 5.426 1 88 95 LEU A N 1
ATOM 805 C CA . LEU A 1 95 ? -8.961 19.797 6.219 1 88 95 LEU A CA 1
ATOM 806 C C . LEU A 1 95 ? -8.531 21.172 5.742 1 88 95 LEU A C 1
ATOM 808 O O . LEU A 1 95 ? -8.344 22.094 6.551 1 88 95 LEU A O 1
ATOM 812 N N . CYS A 1 96 ? -8.383 21.25 4.504 1 87.94 96 CYS A N 1
ATOM 813 C CA . CYS A 1 96 ? -7.914 22.516 3.922 1 87.94 96 CYS A CA 1
ATOM 814 C C . CYS A 1 96 ? -8.922 23.625 4.16 1 87.94 96 CYS A C 1
ATOM 816 O O . CYS A 1 96 ? -8.539 24.781 4.348 1 87.94 96 CYS A O 1
ATOM 818 N N . LYS A 1 97 ? -10.195 23.281 4.215 1 85.31 97 LYS A N 1
ATOM 819 C CA . LYS A 1 97 ? -11.242 24.266 4.438 1 85.31 97 LYS A CA 1
ATOM 820 C C . LYS A 1 97 ? -11.336 24.656 5.914 1 85.31 97 LYS A C 1
ATOM 822 O O . LYS A 1 97 ? -11.586 25.812 6.246 1 85.31 97 LYS A O 1
ATOM 827 N N . GLU A 1 98 ? -11.125 23.688 6.691 1 84.69 98 GLU A N 1
ATOM 828 C CA . GLU A 1 98 ? -11.328 23.906 8.125 1 84.69 98 GLU A CA 1
ATOM 829 C C . GLU A 1 98 ? -10.102 24.547 8.766 1 84.69 98 GLU A C 1
ATOM 831 O O . GLU A 1 98 ? -10.219 25.266 9.758 1 84.69 98 GLU A O 1
ATOM 836 N N . LEU A 1 99 ? -8.984 24.203 8.18 1 84.06 99 LEU A N 1
ATOM 837 C CA . LEU A 1 99 ? -7.75 24.719 8.773 1 84.06 99 LEU A CA 1
ATOM 838 C C . LEU A 1 99 ? -7.352 26.047 8.133 1 84.06 99 LEU A C 1
ATOM 840 O O . LEU A 1 99 ? -7.43 26.203 6.914 1 84.06 99 LEU A O 1
ATOM 844 N N . ASN A 1 100 ? -6.996 26.984 8.93 1 87.5 100 ASN A N 1
ATOM 845 C CA . ASN A 1 100 ? -6.66 28.328 8.469 1 87.5 100 ASN A CA 1
ATOM 846 C C . ASN A 1 100 ? -5.148 28.531 8.406 1 87.5 100 ASN A C 1
ATOM 848 O O . ASN A 1 100 ? -4.676 29.672 8.297 1 87.5 100 ASN A O 1
ATOM 852 N N . LEU A 1 101 ? -4.41 27.547 8.562 1 94.94 101 LEU A N 1
ATOM 853 C CA . LEU A 1 101 ? -2.951 27.594 8.5 1 94.94 101 LEU A CA 1
ATOM 854 C C . LEU A 1 101 ? -2.418 26.672 7.41 1 94.94 101 LEU A C 1
ATOM 856 O O . LEU A 1 101 ? -3.121 25.766 6.961 1 94.94 101 LEU A O 1
ATOM 860 N N . PRO A 1 102 ? -1.162 26.953 6.996 1 97.56 102 PRO A N 1
ATOM 861 C CA . PRO A 1 102 ? -0.551 26.047 6.016 1 97.56 102 PRO A CA 1
ATOM 862 C C . PRO A 1 102 ? -0.445 24.609 6.52 1 97.56 102 PRO A C 1
ATOM 864 O O . PRO A 1 102 ? -0.338 24.391 7.727 1 97.56 102 PRO A O 1
ATOM 867 N N . ILE A 1 103 ? -0.479 23.734 5.598 1 97.94 103 ILE A N 1
ATOM 868 C CA . ILE A 1 103 ? -0.333 22.312 5.883 1 97.94 103 ILE A CA 1
ATOM 869 C C . ILE A 1 103 ? 0.915 21.766 5.188 1 97.94 103 ILE A C 1
ATOM 871 O O . ILE A 1 103 ? 1.113 21.984 3.992 1 97.94 103 ILE A O 1
ATOM 875 N N . VAL A 1 104 ? 1.765 21.125 5.938 1 98.31 104 VAL A N 1
ATOM 876 C CA . VAL A 1 104 ? 2.998 20.531 5.422 1 98.31 104 VAL A CA 1
ATOM 877 C C . VAL A 1 104 ? 2.945 19.016 5.562 1 98.31 104 VAL A C 1
ATOM 879 O O . VAL A 1 104 ? 2.426 18.484 6.551 1 98.31 104 VAL A O 1
ATOM 882 N N . LEU A 1 105 ? 3.469 18.266 4.598 1 98 105 LEU A N 1
ATOM 883 C CA . LEU A 1 105 ? 3.639 16.828 4.727 1 98 105 LEU A CA 1
ATOM 884 C C . LEU A 1 105 ? 4.891 16.359 3.994 1 98 105 LEU A C 1
ATOM 886 O O . LEU A 1 105 ? 5.484 17.125 3.223 1 98 105 LEU A O 1
ATOM 890 N N . GLU A 1 106 ? 5.348 15.164 4.32 1 97.62 106 GLU A N 1
ATOM 891 C CA . GLU A 1 106 ? 6.465 14.508 3.646 1 97.62 106 GLU A CA 1
ATOM 892 C C . GLU A 1 106 ? 5.965 13.484 2.625 1 97.62 106 GLU A C 1
ATOM 894 O O . GLU A 1 106 ? 4.992 12.773 2.875 1 97.62 106 GLU A O 1
ATOM 899 N N . VAL A 1 107 ? 6.684 13.375 1.492 1 96.06 107 VAL A N 1
ATOM 900 C CA . VAL A 1 107 ? 6.355 12.375 0.479 1 96.06 107 VAL A CA 1
ATOM 901 C C . VAL A 1 107 ? 7.633 11.711 -0.023 1 96.06 107 VAL A C 1
ATOM 903 O O . VAL A 1 107 ? 8.695 12.336 -0.051 1 96.06 107 VAL A O 1
ATOM 906 N N . GLU A 1 108 ? 7.457 10.484 -0.441 1 91.31 108 GLU A N 1
ATOM 907 C CA . GLU A 1 108 ? 8.578 9.766 -1.041 1 91.31 108 GLU A CA 1
ATOM 908 C C . GLU A 1 108 ? 9 10.406 -2.361 1 91.31 108 GLU A C 1
ATOM 910 O O . GLU A 1 108 ? 8.188 11.039 -3.035 1 91.31 108 GLU A O 1
ATOM 915 N N . MET A 1 109 ? 10.289 10.102 -2.701 1 91.06 109 MET A N 1
ATOM 916 C CA . MET A 1 109 ? 10.727 10.523 -4.027 1 91.06 109 MET A CA 1
ATOM 917 C C . MET A 1 109 ? 9.914 9.828 -5.117 1 91.06 109 MET A C 1
ATOM 919 O O . MET A 1 109 ? 9.508 8.68 -4.957 1 91.06 109 MET A O 1
ATOM 923 N N . PRO A 1 110 ? 9.641 10.547 -6.199 1 90.19 110 PRO A N 1
ATOM 924 C CA . PRO A 1 110 ? 8.766 10 -7.242 1 90.19 110 PRO A CA 1
ATOM 925 C C . PRO A 1 110 ? 9.484 8.984 -8.133 1 90.19 110 PRO A C 1
ATOM 927 O O . PRO A 1 110 ? 9.406 9.078 -9.359 1 90.19 110 PRO A O 1
ATOM 930 N N . LEU A 1 111 ? 10.039 8.023 -7.562 1 82.94 111 LEU A N 1
ATOM 931 C CA . LEU A 1 111 ? 10.812 7.012 -8.281 1 82.94 111 LEU A CA 1
ATOM 932 C C . LEU A 1 111 ? 9.906 5.879 -8.758 1 82.94 111 LEU A C 1
ATOM 934 O O . LEU A 1 111 ? 10.148 5.281 -9.805 1 82.94 111 LEU A O 1
ATOM 938 N N . GLU A 1 112 ? 8.914 5.594 -7.934 1 81.06 112 GLU A N 1
ATOM 939 C CA . GLU A 1 112 ? 7.965 4.531 -8.266 1 81.06 112 GLU A CA 1
ATOM 940 C C . GLU A 1 112 ? 6.59 5.102 -8.602 1 81.06 112 GLU A C 1
ATOM 942 O O . GLU A 1 112 ? 6.242 6.199 -8.156 1 81.06 112 GLU A O 1
ATOM 947 N N . GLU A 1 113 ? 5.832 4.355 -9.242 1 83.5 113 GLU A N 1
ATOM 948 C CA . GLU A 1 113 ? 4.527 4.793 -9.734 1 83.5 113 GLU A CA 1
ATOM 949 C C . GLU A 1 113 ? 3.609 5.191 -8.586 1 83.5 113 GLU A C 1
ATOM 951 O O . GLU A 1 113 ? 2.906 6.203 -8.664 1 83.5 113 GLU A O 1
ATOM 956 N N . MET A 1 114 ? 3.607 4.441 -7.609 1 84.56 114 MET A N 1
ATOM 957 C CA . MET A 1 114 ? 2.715 4.738 -6.496 1 84.56 114 MET A CA 1
ATOM 958 C C . MET A 1 114 ? 3.08 6.07 -5.844 1 84.56 114 MET A C 1
ATOM 960 O O . MET A 1 114 ? 2.197 6.828 -5.438 1 84.56 114 MET A O 1
ATOM 964 N N . ALA A 1 115 ? 4.379 6.367 -5.727 1 89 115 ALA A N 1
ATOM 965 C CA . ALA A 1 115 ? 4.828 7.641 -5.172 1 89 115 ALA A CA 1
ATOM 966 C C . ALA A 1 115 ? 4.43 8.805 -6.074 1 89 115 ALA A C 1
ATOM 968 O O . ALA A 1 115 ? 4 9.859 -5.594 1 89 115 ALA A O 1
ATOM 969 N N . GLN A 1 116 ? 4.578 8.617 -7.344 1 91.19 116 GLN A N 1
ATOM 970 C CA . GLN A 1 116 ? 4.188 9.641 -8.305 1 91.19 116 GLN A CA 1
ATOM 971 C C . GLN A 1 116 ? 2.691 9.93 -8.227 1 91.19 116 GLN A C 1
ATOM 973 O O . GLN A 1 116 ? 2.275 11.086 -8.258 1 91.19 116 GLN A O 1
ATOM 978 N N . ARG A 1 117 ? 1.931 8.961 -8.125 1 89.62 117 ARG A N 1
ATOM 979 C CA . ARG A 1 117 ? 0.484 9.109 -7.996 1 89.62 117 ARG A CA 1
ATOM 980 C C . ARG A 1 117 ? 0.118 9.875 -6.734 1 89.62 117 ARG A C 1
ATOM 982 O O . ARG A 1 117 ? -0.779 10.727 -6.754 1 89.62 117 ARG A O 1
ATOM 989 N N . ARG A 1 118 ? 0.796 9.539 -5.68 1 92.88 118 ARG A N 1
ATOM 990 C CA . ARG A 1 118 ? 0.551 10.234 -4.422 1 92.88 118 ARG A CA 1
ATOM 991 C C . ARG A 1 118 ? 0.872 11.727 -4.543 1 92.88 118 ARG A C 1
ATOM 993 O O . ARG A 1 118 ? 0.086 12.57 -4.117 1 92.88 118 ARG A O 1
ATOM 1000 N N . ILE A 1 119 ? 2.01 12.023 -5.098 1 96.44 119 ILE A N 1
ATOM 1001 C CA . ILE A 1 119 ? 2.428 13.406 -5.293 1 96.44 119 ILE A CA 1
ATOM 1002 C C . ILE A 1 119 ? 1.41 14.133 -6.168 1 96.44 119 ILE A C 1
ATOM 1004 O O . ILE A 1 119 ? 0.987 15.242 -5.844 1 96.44 119 ILE A O 1
ATOM 1008 N N . ASN A 1 120 ? 1.009 13.508 -7.219 1 95.38 120 ASN A N 1
ATOM 1009 C CA . ASN A 1 120 ? 0.032 14.117 -8.117 1 95.38 120 ASN A CA 1
ATOM 1010 C C . ASN A 1 120 ? -1.316 14.312 -7.434 1 95.38 120 ASN A C 1
ATOM 1012 O O . ASN A 1 120 ? -2.01 15.297 -7.688 1 95.38 120 ASN A O 1
ATOM 1016 N N . PHE A 1 121 ? -1.727 13.367 -6.664 1 93.94 121 PHE A N 1
ATOM 1017 C CA . PHE A 1 121 ? -2.943 13.492 -5.871 1 93.94 121 PHE A CA 1
ATOM 1018 C C . PHE A 1 121 ? -2.916 14.773 -5.039 1 93.94 121 PHE A C 1
ATOM 1020 O O . PHE A 1 121 ? -3.863 15.562 -5.074 1 93.94 121 PHE A O 1
ATOM 1027 N N . TYR A 1 122 ? -1.834 14.977 -4.32 1 96.88 122 TYR A N 1
ATOM 1028 C CA . TYR A 1 122 ? -1.732 16.156 -3.461 1 96.88 122 TYR A CA 1
ATOM 1029 C C . TYR A 1 122 ? -1.649 17.422 -4.293 1 96.88 122 TYR A C 1
ATOM 1031 O O . TYR A 1 122 ? -2.186 18.469 -3.9 1 96.88 122 TYR A O 1
ATOM 1039 N N . LYS A 1 123 ? -0.932 17.375 -5.395 1 97.44 123 LYS A N 1
ATOM 1040 C CA . LYS A 1 123 ? -0.882 18.516 -6.289 1 97.44 123 LYS A CA 1
ATOM 1041 C C . LYS A 1 123 ? -2.283 18.938 -6.727 1 97.44 123 LYS A C 1
ATOM 1043 O O . LYS A 1 123 ? -2.613 20.125 -6.715 1 97.44 123 LYS A O 1
ATOM 1048 N N . ARG A 1 124 ? -3.117 17.969 -7.062 1 95.38 124 ARG A N 1
ATOM 1049 C CA . ARG A 1 124 ? -4.488 18.234 -7.488 1 95.38 124 ARG A CA 1
ATOM 1050 C C . ARG A 1 124 ? -5.301 18.859 -6.359 1 95.38 124 ARG A C 1
ATOM 1052 O O . ARG A 1 124 ? -6.289 19.562 -6.609 1 95.38 124 ARG A O 1
ATOM 1059 N N . GLN A 1 125 ? -4.914 18.562 -5.16 1 94.25 125 GLN A N 1
ATOM 1060 C CA . GLN A 1 125 ? -5.621 19.094 -4 1 94.25 125 GLN A CA 1
ATOM 1061 C C . GLN A 1 125 ? -5.043 20.438 -3.566 1 94.25 125 GLN A C 1
ATOM 1063 O O . GLN A 1 125 ? -5.383 20.953 -2.5 1 94.25 125 GLN A O 1
ATOM 1068 N N . GLY A 1 126 ? -4.043 20.984 -4.332 1 95.75 126 GLY A N 1
ATOM 1069 C CA . GLY A 1 126 ? -3.572 22.328 -4.102 1 95.75 126 GLY A CA 1
ATOM 1070 C C . GLY A 1 126 ? -2.236 22.391 -3.387 1 95.75 126 GLY A C 1
ATOM 1071 O O . GLY A 1 126 ? -1.737 23.484 -3.076 1 95.75 126 GLY A O 1
ATOM 1072 N N . PHE A 1 127 ? -1.665 21.234 -3.143 1 97.81 127 PHE A N 1
ATOM 1073 C CA . PHE A 1 127 ? -0.342 21.219 -2.529 1 97.81 127 PHE A CA 1
ATOM 1074 C C . PHE A 1 127 ? 0.737 21.5 -3.568 1 97.81 127 PHE A C 1
ATOM 1076 O O . PHE A 1 127 ? 0.581 21.172 -4.742 1 97.81 127 PHE A O 1
ATOM 1083 N N . VAL A 1 128 ? 1.842 22.062 -3.09 1 98.12 128 VAL A N 1
ATOM 1084 C CA . VAL A 1 128 ? 3.002 22.344 -3.93 1 98.12 128 VAL A CA 1
ATOM 1085 C C . VAL A 1 128 ? 4.195 21.531 -3.455 1 98.12 128 VAL A C 1
ATOM 1087 O O . VAL A 1 128 ? 4.488 21.484 -2.258 1 98.12 128 VAL A O 1
ATOM 1090 N N . LEU A 1 129 ? 4.855 20.906 -4.402 1 98.38 129 LEU A N 1
ATOM 1091 C CA . LEU A 1 129 ? 6.047 20.125 -4.109 1 98.38 129 LEU A CA 1
ATOM 1092 C C . LEU A 1 129 ? 7.27 21.016 -3.957 1 98.38 129 LEU A C 1
ATOM 1094 O O . LEU A 1 129 ? 7.57 21.828 -4.844 1 98.38 129 LEU A O 1
ATOM 1098 N N . TRP A 1 130 ? 7.918 20.938 -2.822 1 98.25 130 TRP A N 1
ATOM 1099 C CA . TRP A 1 130 ? 9.188 21.641 -2.629 1 98.25 130 TRP A CA 1
ATOM 1100 C C . TRP A 1 130 ? 10.359 20.766 -3.07 1 98.25 130 TRP A C 1
ATOM 1102 O O . TRP A 1 130 ? 10.758 19.844 -2.35 1 98.25 130 TRP A O 1
ATOM 1112 N N . GLU A 1 131 ? 10.922 21 -4.215 1 93.81 131 GLU A N 1
ATOM 1113 C CA . GLU A 1 131 ? 11.977 20.188 -4.805 1 93.81 131 GLU A CA 1
ATOM 1114 C C . GLU A 1 131 ? 13.344 20.531 -4.223 1 93.81 131 GLU A C 1
ATOM 1116 O O . GLU A 1 131 ? 14.25 20.922 -4.957 1 93.81 131 GLU A O 1
ATOM 1121 N N . LYS A 1 132 ? 13.445 20.547 -2.996 1 95.5 132 LYS A N 1
ATOM 1122 C CA . LYS A 1 132 ? 14.688 20.734 -2.246 1 95.5 132 LYS A CA 1
ATOM 1123 C C . LYS A 1 132 ? 15.055 19.469 -1.478 1 95.5 132 LYS A C 1
ATOM 1125 O O . LYS A 1 132 ? 14.172 18.734 -1.017 1 95.5 132 LYS A O 1
ATOM 1130 N N . GLU A 1 133 ? 16.328 19.297 -1.401 1 92.62 133 GLU A N 1
ATOM 1131 C CA . GLU A 1 133 ? 16.812 18.109 -0.714 1 92.62 133 GLU A CA 1
ATOM 1132 C C . GLU A 1 133 ? 16.281 18.047 0.717 1 92.62 133 GLU A C 1
ATOM 1134 O O . GLU A 1 133 ? 16.406 19.016 1.47 1 92.62 133 GLU A O 1
ATOM 1139 N N . TYR A 1 134 ? 15.719 17.047 1.084 1 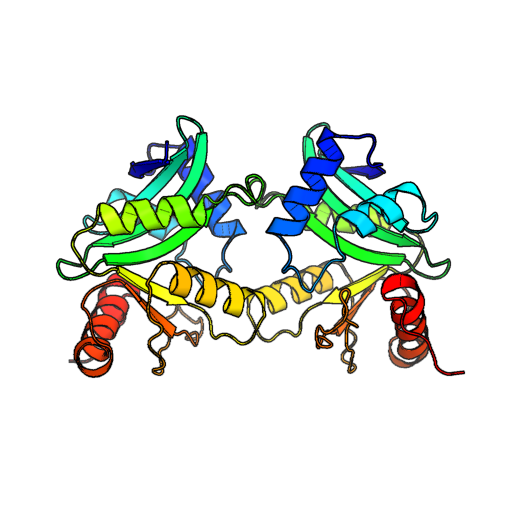96.56 134 TYR A N 1
ATOM 1140 C CA . TYR A 1 134 ? 15.172 16.781 2.408 1 96.56 134 TYR A CA 1
ATOM 1141 C C . TYR A 1 134 ? 15.391 15.32 2.807 1 96.56 134 TYR A C 1
ATOM 1143 O O . TYR A 1 134 ? 15.266 14.422 1.978 1 96.56 134 TYR A O 1
ATOM 1151 N N . GLN A 1 135 ? 15.805 15.141 4.043 1 95.56 135 GLN A N 1
ATOM 1152 C CA . GLN A 1 135 ? 15.969 13.812 4.629 1 95.56 135 GLN A CA 1
ATOM 1153 C C . GLN A 1 135 ? 15.109 13.648 5.879 1 95.56 135 GLN A C 1
ATOM 1155 O O . GLN A 1 135 ? 15.281 14.383 6.855 1 95.56 135 GLN A O 1
ATOM 1160 N N . GLN A 1 136 ? 14.195 12.766 5.816 1 95.69 136 GLN A N 1
ATOM 1161 C CA . GLN A 1 136 ? 13.453 12.422 7.023 1 95.69 136 GLN A CA 1
ATOM 1162 C C . GLN A 1 136 ? 14.352 11.711 8.039 1 95.69 136 GLN A C 1
ATOM 1164 O O . GLN A 1 136 ? 14.93 10.664 7.734 1 95.69 136 GLN A O 1
ATOM 1169 N N . PRO A 1 137 ? 14.484 12.297 9.211 1 96.31 137 PRO A N 1
ATOM 1170 C CA . PRO A 1 137 ? 15.234 11.57 10.227 1 96.31 137 PRO A CA 1
ATOM 1171 C C . PRO A 1 137 ? 14.555 10.266 10.641 1 96.31 137 PRO A C 1
ATOM 1173 O O . PRO A 1 137 ? 13.336 10.125 10.492 1 96.31 137 PRO A O 1
ATOM 1176 N N . PRO A 1 138 ? 15.352 9.305 11.102 1 95 138 PRO A N 1
ATOM 1177 C CA . PRO A 1 138 ? 14.75 8.031 11.508 1 95 138 PRO A CA 1
ATOM 1178 C C . PRO A 1 138 ? 13.961 8.141 12.812 1 95 138 PRO A C 1
ATOM 1180 O O . PRO A 1 138 ? 14.352 8.867 13.719 1 95 138 PRO A O 1
ATOM 1183 N N . TYR A 1 139 ? 12.844 7.402 12.875 1 94.12 139 TYR A N 1
ATOM 1184 C CA . TYR A 1 139 ? 12.078 7.285 14.117 1 94.12 139 TYR A CA 1
ATOM 1185 C C . TYR A 1 139 ? 12.828 6.445 15.141 1 94.12 139 TYR A C 1
ATOM 1187 O O . TYR A 1 139 ? 12.688 6.664 16.344 1 94.12 139 TYR A O 1
ATOM 1195 N N . LYS A 1 140 ? 13.477 5.422 14.641 1 88.19 140 LYS A N 1
ATOM 1196 C CA . LYS A 1 140 ? 14.172 4.461 15.492 1 88.19 140 LYS A CA 1
ATOM 1197 C C . LYS A 1 140 ? 15.68 4.602 15.367 1 88.19 140 LYS A C 1
ATOM 1199 O O . LYS A 1 140 ? 16.203 4.742 14.266 1 88.19 140 LYS A O 1
ATOM 1204 N N . ASN A 1 141 ? 16.25 4.473 16.469 1 86 141 ASN A N 1
ATOM 1205 C CA . ASN A 1 141 ? 17.703 4.613 16.484 1 86 141 ASN A CA 1
ATOM 1206 C C . ASN A 1 141 ? 18.391 3.57 15.609 1 86 141 ASN A C 1
ATOM 1208 O O . ASN A 1 141 ? 18.047 2.389 15.664 1 86 141 ASN A O 1
ATOM 1212 N N . GLY A 1 142 ? 19.406 4.008 14.828 1 87.5 142 GLY A N 1
ATOM 1213 C CA . GLY A 1 142 ? 20.156 3.076 14 1 87.5 142 GLY A CA 1
ATOM 1214 C C . GLY A 1 142 ? 19.656 3.002 12.57 1 87.5 142 GLY A C 1
ATOM 1215 O O . GLY A 1 142 ? 20.375 2.549 11.68 1 87.5 142 GLY A O 1
ATOM 1216 N N . ASP A 1 143 ? 18.375 3.396 12.344 1 88.62 143 ASP A N 1
ATOM 1217 C CA . ASP A 1 143 ? 17.844 3.42 10.984 1 88.62 143 ASP A CA 1
ATOM 1218 C C . ASP A 1 143 ? 18.438 4.566 10.172 1 88.62 143 ASP A C 1
ATOM 1220 O O . ASP A 1 143 ? 18.922 5.551 10.742 1 88.62 143 ASP A O 1
ATOM 1224 N N . PRO A 1 144 ? 18.484 4.371 8.922 1 89.38 144 PRO A N 1
ATOM 1225 C CA . PRO A 1 144 ? 19.031 5.438 8.078 1 89.38 144 PRO A CA 1
ATOM 1226 C C . PRO A 1 144 ? 18.047 6.578 7.848 1 89.38 144 PRO A C 1
ATOM 1228 O O . PRO A 1 144 ? 16.828 6.402 8.039 1 89.38 144 PRO A O 1
ATOM 1231 N N . PHE A 1 145 ? 18.625 7.758 7.508 1 93.56 145 PHE A N 1
ATOM 1232 C CA . PHE A 1 145 ? 17.781 8.836 6.988 1 93.56 145 PHE A CA 1
ATOM 1233 C C . PHE A 1 145 ? 17.141 8.422 5.672 1 93.56 145 PHE A C 1
ATOM 1235 O O . PHE A 1 145 ? 17.719 7.664 4.895 1 93.56 145 PHE A O 1
ATOM 1242 N N . LEU A 1 146 ? 15.953 8.914 5.461 1 92.5 146 LEU A N 1
ATOM 1243 C CA . LEU A 1 146 ? 15.227 8.578 4.238 1 92.5 146 LEU A CA 1
ATOM 1244 C C . LEU A 1 146 ? 15.086 9.797 3.334 1 92.5 146 LEU A C 1
ATOM 1246 O O . LEU A 1 146 ? 14.648 10.859 3.781 1 92.5 146 LEU A O 1
ATOM 1250 N N . PRO A 1 147 ? 15.508 9.633 2.105 1 92.94 147 PRO A N 1
ATOM 1251 C CA . PRO A 1 147 ? 15.258 10.734 1.179 1 92.94 147 PRO A CA 1
ATOM 1252 C C . PRO A 1 147 ? 13.773 10.969 0.925 1 92.94 147 PRO A C 1
ATOM 1254 O O . PRO A 1 147 ? 13.055 10.039 0.534 1 92.94 147 PRO A O 1
ATOM 1257 N N . MET A 1 148 ? 13.273 12.195 1.138 1 95.06 148 MET A N 1
ATOM 1258 C CA . MET A 1 148 ? 11.883 12.602 0.939 1 95.06 148 MET A CA 1
ATOM 1259 C C . MET A 1 148 ? 11.797 14.008 0.359 1 95.06 148 MET A C 1
ATOM 1261 O O . MET A 1 148 ? 12.82 14.672 0.179 1 95.06 148 MET A O 1
ATOM 1265 N N . TYR A 1 149 ? 10.602 14.43 -0.033 1 97.31 149 TYR A N 1
ATOM 1266 C CA . TYR A 1 149 ? 10.266 15.82 -0.317 1 97.31 149 TYR A CA 1
ATOM 1267 C C . TYR A 1 149 ? 9.203 16.328 0.652 1 97.31 149 TYR A C 1
ATOM 1269 O O . TYR A 1 149 ? 8.516 15.547 1.306 1 97.31 149 TYR A O 1
ATOM 1277 N N . LEU A 1 150 ? 9.172 17.641 0.754 1 98.44 150 LEU A N 1
ATOM 1278 C CA . LEU A 1 150 ? 8.07 18.281 1.454 1 98.44 150 LEU A CA 1
ATOM 1279 C C . LEU A 1 150 ? 7.023 18.797 0.468 1 98.44 150 LEU A C 1
ATOM 1281 O O . LEU A 1 150 ? 7.371 19.281 -0.609 1 98.44 150 LEU A O 1
ATOM 1285 N N . MET A 1 151 ? 5.797 18.609 0.8 1 98.38 151 MET A N 1
ATOM 1286 C CA . MET A 1 151 ? 4.703 19.266 0.089 1 98.38 151 MET A CA 1
ATOM 1287 C C . MET A 1 151 ? 3.93 20.203 1.018 1 98.38 151 MET A C 1
ATOM 1289 O O . MET A 1 151 ? 3.773 19.906 2.205 1 98.38 151 MET A O 1
ATOM 1293 N N . VAL A 1 152 ? 3.43 21.312 0.409 1 98.25 152 VAL A N 1
ATOM 1294 C CA . VAL A 1 152 ? 2.846 22.344 1.261 1 98.25 152 VAL A CA 1
ATOM 1295 C C . VAL A 1 152 ? 1.561 22.859 0.627 1 98.25 152 VAL A C 1
ATOM 1297 O O . VAL A 1 152 ? 1.506 23.094 -0.583 1 98.25 152 VAL A O 1
ATOM 1300 N N . TYR A 1 153 ? 0.553 22.984 1.393 1 97.81 153 TYR A N 1
ATOM 1301 C CA . TYR A 1 153 ? -0.666 23.719 1.078 1 97.81 153 TYR A CA 1
ATOM 1302 C C . TYR A 1 153 ? -0.728 25.031 1.857 1 97.81 153 TYR A C 1
ATOM 1304 O O . TYR A 1 153 ? -0.545 25.047 3.078 1 97.81 153 TYR A O 1
ATOM 1312 N N . GLY A 1 154 ? -1.044 26.141 1.11 1 96.25 154 GLY A N 1
ATOM 1313 C CA . GLY A 1 154 ? -1.184 27.406 1.805 1 96.25 154 GLY A CA 1
ATOM 1314 C C . GLY A 1 154 ? -0.077 28.391 1.476 1 96.25 154 GLY A C 1
ATOM 1315 O O . GLY A 1 154 ? 0.453 28.391 0.363 1 96.25 154 GLY A O 1
ATOM 1316 N N . SER A 1 155 ? 0.321 29.25 2.363 1 95.44 155 SER A N 1
ATOM 1317 C CA . SER A 1 155 ? 1.014 30.5 2.033 1 95.44 155 SER A CA 1
ATOM 1318 C C . SER A 1 155 ? 2.521 30.344 2.211 1 95.44 155 SER A C 1
ATOM 1320 O O . SER A 1 155 ? 3.283 31.25 1.859 1 95.44 155 SER A O 1
ATOM 1322 N N . LEU A 1 156 ? 3.055 29.25 2.713 1 97.5 156 LEU A N 1
ATOM 1323 C CA . LEU A 1 156 ? 4.492 29.078 2.889 1 97.5 156 LEU A CA 1
ATOM 1324 C C . LEU A 1 156 ? 5.199 29 1.538 1 97.5 156 LEU A C 1
ATOM 1326 O O . LEU A 1 156 ? 4.68 28.391 0.596 1 97.5 156 LEU A O 1
ATOM 1330 N N . GLN A 1 157 ? 6.344 29.578 1.493 1 97.12 157 GLN A N 1
ATOM 1331 C CA . GLN A 1 157 ? 7.152 29.578 0.279 1 97.12 157 GLN A CA 1
ATOM 1332 C C . GLN A 1 157 ? 8.461 28.828 0.487 1 97.12 157 GLN A C 1
ATOM 1334 O O . GLN A 1 157 ? 9.156 29.031 1.479 1 97.12 157 GLN A O 1
ATOM 1339 N N . CYS A 1 158 ? 8.781 28.031 -0.415 1 97.56 158 CYS A N 1
ATOM 1340 C CA . CYS A 1 158 ? 9.93 27.141 -0.296 1 97.56 158 CYS A CA 1
ATOM 1341 C C . CYS A 1 158 ? 11.211 27.922 -0.036 1 97.56 158 CYS A C 1
ATOM 1343 O O . CYS A 1 158 ? 11.922 27.656 0.929 1 97.56 158 CYS A O 1
ATOM 1345 N N . GLU A 1 159 ? 11.5 28.922 -0.811 1 96.44 159 GLU A N 1
ATOM 1346 C CA . GLU A 1 159 ? 12.75 29.672 -0.735 1 96.44 159 GLU A CA 1
ATOM 1347 C C . GLU A 1 159 ? 12.898 30.375 0.614 1 96.44 159 GLU A C 1
ATOM 1349 O O . GLU A 1 159 ? 14 30.484 1.149 1 96.44 159 GLU A O 1
ATOM 1354 N N . GLN A 1 160 ? 11.828 30.719 1.18 1 97.31 160 GLN A N 1
ATOM 1355 C CA . GLN A 1 160 ? 11.867 31.531 2.391 1 97.31 160 GLN A CA 1
ATOM 1356 C C . GLN A 1 160 ? 11.688 30.672 3.637 1 97.31 160 GLN A C 1
ATOM 1358 O O . GLN A 1 160 ? 12.281 30.953 4.68 1 97.31 160 GLN A O 1
ATOM 1363 N N . ASP A 1 161 ? 10.875 29.609 3.475 1 98.06 161 ASP A N 1
ATOM 1364 C CA . ASP A 1 161 ? 10.352 28.984 4.688 1 98.06 161 ASP A CA 1
ATOM 1365 C C . ASP A 1 161 ? 10.922 27.578 4.859 1 98.06 161 ASP A C 1
ATOM 1367 O O . ASP A 1 161 ? 10.789 26.984 5.934 1 98.06 161 ASP A O 1
ATOM 1371 N N . PHE A 1 162 ? 11.648 27.047 3.93 1 98.25 162 PHE A N 1
ATOM 1372 C CA . PHE A 1 162 ? 12.055 25.641 3.914 1 98.25 162 PHE A CA 1
ATOM 1373 C C . PHE A 1 162 ? 12.891 25.312 5.145 1 98.25 162 PHE A C 1
ATOM 1375 O O . PHE A 1 162 ? 12.594 24.344 5.855 1 98.25 162 PHE A O 1
ATOM 1382 N N . ASP A 1 163 ? 13.859 26.078 5.391 1 97.44 163 ASP A N 1
ATOM 1383 C CA . ASP A 1 163 ? 14.797 25.766 6.461 1 97.44 163 ASP A CA 1
ATOM 1384 C C . ASP A 1 163 ? 14.102 25.797 7.824 1 97.44 163 ASP A C 1
ATOM 1386 O O . ASP A 1 163 ? 14.359 24.938 8.672 1 97.44 163 ASP A O 1
ATOM 1390 N N . THR A 1 164 ? 13.266 26.766 8.031 1 97.38 164 THR A N 1
ATOM 1391 C CA . THR A 1 164 ? 12.539 26.875 9.289 1 97.38 164 THR A CA 1
ATOM 1392 C C . THR A 1 164 ? 11.594 25.703 9.469 1 97.38 164 THR A C 1
ATOM 1394 O O . THR A 1 164 ? 11.539 25.094 10.547 1 97.38 164 THR A O 1
ATOM 1397 N N . VAL A 1 165 ? 10.844 25.344 8.469 1 98.19 165 VAL A N 1
ATOM 1398 C CA . VAL A 1 165 ? 9.906 24.234 8.5 1 98.19 165 VAL A CA 1
ATOM 1399 C C . VAL A 1 165 ? 10.664 22.938 8.789 1 98.19 165 VAL A C 1
ATOM 1401 O O . VAL A 1 165 ? 10.273 22.172 9.68 1 98.19 165 VAL A O 1
ATOM 1404 N N . LYS A 1 166 ? 11.734 22.703 8.031 1 97.88 166 LYS A N 1
ATOM 1405 C CA . LYS A 1 166 ? 12.57 21.531 8.227 1 97.88 166 LYS A CA 1
ATOM 1406 C C . LYS A 1 166 ? 13.062 21.438 9.672 1 97.88 166 LYS A C 1
ATOM 1408 O O . LYS A 1 166 ? 12.984 20.375 10.297 1 97.88 166 LYS A O 1
ATOM 1413 N N . LYS A 1 167 ? 13.555 22.531 10.172 1 97 167 LYS A N 1
ATOM 1414 C CA . LYS A 1 167 ? 14.102 22.562 11.523 1 97 167 LYS A CA 1
ATOM 1415 C C . LYS A 1 167 ? 13.039 22.203 12.555 1 97 167 LYS A C 1
ATOM 1417 O O . LYS A 1 167 ? 13.305 21.422 13.477 1 97 167 LYS A O 1
ATOM 1422 N N . ILE A 1 168 ? 11.859 22.734 12.422 1 97.62 168 ILE A N 1
ATOM 1423 C CA . ILE A 1 168 ? 10.773 22.484 13.367 1 97.62 168 ILE A CA 1
ATOM 1424 C C . ILE A 1 168 ? 10.383 21.016 13.32 1 97.62 168 ILE A C 1
ATOM 1426 O O . ILE A 1 168 ? 10.25 20.359 14.359 1 97.62 168 ILE A O 1
ATOM 1430 N N . ILE A 1 169 ? 10.211 20.422 12.148 1 97.88 169 ILE A N 1
ATOM 1431 C CA . ILE A 1 169 ? 9.828 19.031 11.992 1 97.88 169 ILE A CA 1
ATOM 1432 C C . ILE A 1 169 ? 10.906 18.125 12.578 1 97.88 169 ILE A C 1
ATOM 1434 O O . ILE A 1 169 ? 10.617 17.219 13.359 1 97.88 169 ILE A O 1
ATOM 1438 N N . HIS A 1 170 ? 12.18 18.406 12.211 1 97.56 170 HIS A N 1
ATOM 1439 C CA . HIS A 1 170 ? 13.297 17.594 12.695 1 97.56 170 HIS A CA 1
ATOM 1440 C C . HIS A 1 170 ? 13.367 17.609 14.219 1 97.56 170 HIS A C 1
ATOM 1442 O O . HIS A 1 170 ? 13.57 16.562 14.844 1 97.56 170 HIS A O 1
ATOM 1448 N N . LYS A 1 171 ? 13.125 18.75 14.75 1 96.12 171 LYS A N 1
ATOM 1449 C CA . LYS A 1 171 ? 13.25 18.906 16.188 1 96.12 171 LYS A CA 1
ATOM 1450 C C . LYS A 1 171 ? 12.039 18.328 16.922 1 96.12 171 LYS A C 1
ATOM 1452 O O . LYS A 1 171 ? 12.188 17.484 17.812 1 96.12 171 LYS A O 1
ATOM 1457 N N . GLU A 1 172 ? 10.836 18.734 16.5 1 95.88 172 GLU A N 1
ATOM 1458 C CA . GLU A 1 172 ? 9.633 18.469 17.281 1 95.88 172 GLU A CA 1
ATOM 1459 C C . GLU A 1 172 ? 9.109 17.062 17 1 95.88 172 GLU A C 1
ATOM 1461 O O . GLU A 1 172 ? 8.57 16.406 17.891 1 95.88 172 GLU A O 1
ATOM 1466 N N . VAL A 1 173 ? 9.234 16.594 15.797 1 96.94 173 VAL A N 1
ATOM 1467 C CA . VAL A 1 173 ? 8.656 15.312 15.406 1 96.94 173 VAL A CA 1
ATOM 1468 C C . VAL A 1 173 ? 9.688 14.203 15.602 1 96.94 173 VAL A C 1
ATOM 1470 O O . VAL A 1 173 ? 9.375 13.156 16.172 1 96.94 173 VAL A O 1
ATOM 1473 N N . TYR A 1 174 ? 10.938 14.469 15.219 1 96 174 TYR A N 1
ATOM 1474 C CA . TYR A 1 174 ? 11.93 13.398 15.148 1 96 174 TYR A CA 1
ATOM 1475 C C . TYR A 1 174 ? 12.961 13.539 16.266 1 96 174 TYR A C 1
ATOM 1477 O O . TYR A 1 174 ? 13.898 12.742 16.359 1 96 174 TYR A O 1
ATOM 1485 N N . ASN A 1 175 ? 12.883 14.602 17.016 1 93.06 175 ASN A N 1
ATOM 1486 C CA . ASN A 1 175 ? 13.711 14.812 18.203 1 93.06 175 ASN A CA 1
ATOM 1487 C C . ASN A 1 175 ? 15.188 14.93 17.828 1 93.06 175 ASN A C 1
ATOM 1489 O O . ASN A 1 175 ? 16.047 14.414 18.547 1 93.06 175 ASN A O 1
ATOM 1493 N N . VAL A 1 176 ? 15.469 15.445 16.625 1 88.5 176 VAL A N 1
ATOM 1494 C CA . VAL A 1 176 ? 16.844 15.695 16.219 1 88.5 176 VAL A CA 1
ATOM 1495 C C . VAL A 1 176 ? 17.406 16.891 17 1 88.5 176 VAL A C 1
ATOM 1497 O O . VAL A 1 176 ? 16.781 17.953 17.031 1 88.5 176 VAL A O 1
ATOM 1500 N N . LYS A 1 177 ? 18.594 16.625 17.812 1 78.56 177 LYS A N 1
ATOM 1501 C CA . LYS A 1 177 ? 19.25 17.672 18.594 1 78.56 177 LYS A CA 1
ATOM 1502 C C . LYS A 1 177 ? 19.938 18.688 17.688 1 78.56 177 LYS A C 1
ATOM 1504 O O . LYS A 1 177 ? 20.609 18.312 16.734 1 78.56 177 LYS A O 1
ATOM 1509 N N . MET A 1 178 ? 19.391 19.812 17.5 1 68.12 178 MET A N 1
ATOM 1510 C CA . MET A 1 178 ? 20.047 20.875 16.734 1 68.12 178 MET A CA 1
ATOM 1511 C C . MET A 1 178 ? 21.281 21.375 17.453 1 68.12 178 MET A C 1
ATOM 1513 O O . MET A 1 178 ? 21.297 21.484 18.672 1 68.12 178 MET A O 1
ATOM 1517 N N . ASN A 1 179 ? 22.438 20.922 16.969 1 51.09 179 ASN A N 1
ATOM 1518 C CA . ASN A 1 179 ? 23.609 21.562 17.547 1 51.09 179 ASN A CA 1
ATOM 1519 C C . ASN A 1 179 ? 23.484 23.078 17.562 1 51.09 179 ASN A C 1
ATOM 1521 O O . ASN A 1 179 ? 23.141 23.688 16.547 1 51.09 179 ASN A O 1
ATOM 1525 N N . SER A 1 180 ? 23.25 23.625 18.703 1 40.97 180 SER A N 1
ATOM 1526 C CA . SER A 1 180 ? 23.484 25.062 18.859 1 40.97 180 SER A CA 1
ATOM 1527 C C . SER A 1 180 ? 24.797 25.484 18.203 1 40.97 180 SER A C 1
ATOM 1529 O O . SER A 1 180 ? 25.781 24.734 18.25 1 40.97 180 SER A O 1
ATOM 1531 N N . MET B 1 1 ? -9.242 -21.375 9.734 1 86.25 1 MET B N 1
ATOM 1532 C CA . MET B 1 1 ? -8.5 -22.188 8.773 1 86.25 1 MET B CA 1
ATOM 1533 C C . MET B 1 1 ? -8.484 -21.531 7.398 1 86.25 1 MET B C 1
ATOM 1535 O O . MET B 1 1 ? -9.508 -21.047 6.922 1 86.25 1 MET B O 1
ATOM 1539 N N . ILE B 1 2 ? -7.359 -21.531 6.73 1 90.19 2 ILE B N 1
ATOM 1540 C CA . ILE B 1 2 ? -7.188 -20.844 5.453 1 90.19 2 ILE B CA 1
ATOM 1541 C C . ILE B 1 2 ? -7.734 -21.719 4.324 1 90.19 2 ILE B C 1
ATOM 1543 O O . ILE B 1 2 ? -7.484 -22.922 4.285 1 90.19 2 ILE B O 1
ATOM 1547 N N . ARG B 1 3 ? -8.5 -21.078 3.461 1 92.75 3 ARG B N 1
ATOM 1548 C CA . ARG B 1 3 ? -9.031 -21.75 2.281 1 92.75 3 ARG B CA 1
ATOM 1549 C C . ARG B 1 3 ? -9.016 -20.812 1.068 1 92.75 3 ARG B C 1
ATOM 1551 O O . ARG B 1 3 ? -9.281 -19.625 1.19 1 92.75 3 ARG B O 1
ATOM 1558 N N . LEU B 1 4 ? -8.742 -21.406 -0.087 1 94.38 4 LEU B N 1
ATOM 1559 C CA . LEU B 1 4 ? -8.859 -20.688 -1.351 1 94.38 4 LEU B CA 1
ATOM 1560 C C . LEU B 1 4 ? -10.141 -21.078 -2.08 1 94.38 4 LEU B C 1
ATOM 1562 O O . LEU B 1 4 ? -10.422 -22.266 -2.275 1 94.38 4 LEU B O 1
ATOM 1566 N N . GLN B 1 5 ? -10.883 -20.125 -2.408 1 96.56 5 GLN B N 1
ATOM 1567 C CA . GLN B 1 5 ? -12.117 -20.391 -3.133 1 96.56 5 GLN B CA 1
ATOM 1568 C C . GLN B 1 5 ? -12.109 -19.719 -4.5 1 96.56 5 GLN B C 1
ATOM 1570 O O . GLN B 1 5 ? -12.156 -18.484 -4.594 1 96.56 5 GLN B O 1
ATOM 1575 N N . PRO B 1 6 ? -12.078 -20.531 -5.531 1 97.25 6 PRO B N 1
ATOM 1576 C CA . PRO B 1 6 ? -12.219 -19.922 -6.855 1 97.25 6 PRO B CA 1
ATOM 1577 C C . PRO B 1 6 ? -13.516 -19.125 -7.008 1 97.25 6 PRO B C 1
ATOM 1579 O O . PRO B 1 6 ? -14.555 -19.547 -6.488 1 97.25 6 PRO B O 1
ATOM 1582 N N . ILE B 1 7 ? -13.461 -18.062 -7.688 1 98.38 7 ILE B N 1
ATOM 1583 C CA . ILE B 1 7 ? -14.656 -17.234 -7.879 1 98.38 7 ILE B CA 1
ATOM 1584 C C . ILE B 1 7 ? -14.828 -16.922 -9.367 1 98.38 7 ILE B C 1
ATOM 1586 O O . ILE B 1 7 ? -13.875 -17.047 -10.148 1 98.38 7 ILE B O 1
ATOM 1590 N N . SER B 1 8 ? -16.016 -16.562 -9.711 1 98.25 8 SER B N 1
ATOM 1591 C CA . SER B 1 8 ? -16.375 -15.961 -10.992 1 98.25 8 SER B CA 1
ATOM 1592 C C . SER B 1 8 ? -17.078 -14.617 -10.797 1 98.25 8 SER B C 1
ATOM 1594 O O . SER B 1 8 ? -17.328 -14.203 -9.656 1 98.25 8 SER B O 1
ATOM 1596 N N . THR B 1 9 ? -17.328 -13.93 -11.938 1 97.94 9 THR B N 1
ATOM 1597 C CA . THR B 1 9 ? -17.984 -12.625 -11.836 1 97.94 9 THR B CA 1
ATOM 1598 C C . THR B 1 9 ? -19.406 -12.773 -11.312 1 97.94 9 THR B C 1
ATOM 1600 O O . THR B 1 9 ? -20.016 -11.789 -10.875 1 97.94 9 THR B O 1
ATOM 1603 N N . SER B 1 10 ? -19.938 -14 -11.328 1 97.88 10 SER B N 1
ATOM 1604 C CA . SER B 1 10 ? -21.281 -14.242 -10.797 1 97.88 10 SER B CA 1
ATOM 1605 C C . SER B 1 10 ? -21.281 -14.203 -9.266 1 97.88 10 SER B C 1
ATOM 1607 O O . SER B 1 10 ? -22.328 -14.078 -8.648 1 97.88 10 SER B O 1
ATOM 1609 N N . ASP B 1 11 ? -20.141 -14.414 -8.656 1 98 11 ASP B N 1
ATOM 1610 C CA . ASP B 1 11 ? -19.984 -14.211 -7.223 1 98 11 ASP B CA 1
ATOM 1611 C C . ASP B 1 11 ? -19.828 -12.727 -6.895 1 98 11 ASP B C 1
ATOM 1613 O O . ASP B 1 11 ? -18.75 -12.281 -6.504 1 98 11 ASP B O 1
ATOM 1617 N N . VAL B 1 12 ? -20.859 -12.031 -6.914 1 96.81 12 VAL B N 1
ATOM 1618 C CA . VAL B 1 12 ? -20.891 -10.578 -7.016 1 96.81 12 VAL B CA 1
ATOM 1619 C C . VAL B 1 12 ? -20.156 -9.961 -5.84 1 96.81 12 VAL B C 1
ATOM 1621 O O . VAL B 1 12 ? -19.234 -9.148 -6.031 1 96.81 12 VAL B O 1
ATOM 1624 N N . GLN B 1 13 ? -20.469 -10.359 -4.645 1 94.69 13 GLN B N 1
ATOM 1625 C CA . GLN B 1 13 ? -19.875 -9.75 -3.459 1 94.69 13 GLN B CA 1
ATOM 1626 C C . GLN B 1 13 ? -18.391 -10.078 -3.357 1 94.69 13 GLN B C 1
ATOM 1628 O O . GLN B 1 13 ? -17.578 -9.203 -3.07 1 94.69 13 GLN B O 1
ATOM 1633 N N . HIS B 1 14 ? -18.031 -11.305 -3.607 1 96.62 14 HIS B N 1
ATOM 1634 C CA . HIS B 1 14 ? -16.641 -11.734 -3.527 1 96.62 14 HIS B CA 1
ATOM 1635 C C . HIS B 1 14 ? -15.797 -11.094 -4.629 1 96.62 14 HIS B C 1
ATOM 1637 O O . HIS B 1 14 ? -14.656 -10.703 -4.395 1 96.62 14 HIS B O 1
ATOM 1643 N N . TYR B 1 15 ? -16.391 -10.984 -5.789 1 97.19 15 TYR B N 1
ATOM 1644 C CA . TYR B 1 15 ? -15.641 -10.391 -6.891 1 97.19 15 TYR B CA 1
ATOM 1645 C C . TYR B 1 15 ? -15.422 -8.898 -6.668 1 97.19 15 TYR B C 1
ATOM 1647 O O . TYR B 1 15 ? -14.352 -8.367 -6.988 1 97.19 15 TYR B O 1
ATOM 1655 N N . GLN B 1 16 ? -16.406 -8.289 -6.129 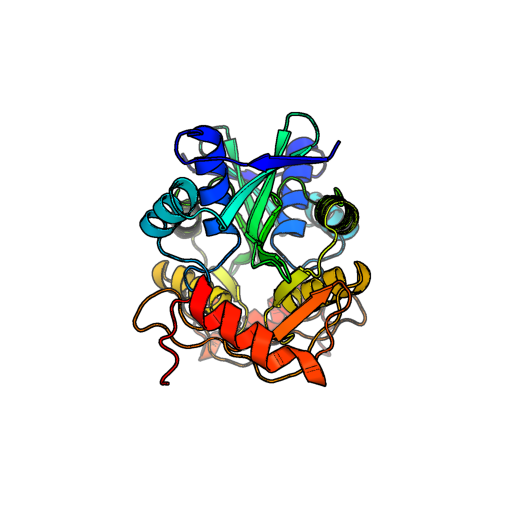1 93.31 16 GLN B N 1
ATOM 1656 C CA . GLN B 1 16 ? -16.25 -6.883 -5.781 1 93.31 16 GLN B CA 1
ATOM 1657 C C . GLN B 1 16 ? -15.164 -6.691 -4.734 1 93.31 16 GLN B C 1
ATOM 1659 O O . GLN B 1 16 ? -14.359 -5.762 -4.832 1 93.31 16 GLN B O 1
ATOM 1664 N N . PHE B 1 17 ? -15.211 -7.543 -3.754 1 92.44 17 PHE B N 1
ATOM 1665 C CA . PHE B 1 17 ? -14.172 -7.516 -2.734 1 92.44 17 PHE B CA 1
ATOM 1666 C C . PHE B 1 17 ? -12.789 -7.633 -3.371 1 92.44 17 PHE B C 1
ATOM 1668 O O . PHE B 1 17 ? -11.883 -6.863 -3.043 1 92.44 17 PHE B O 1
ATOM 1675 N N . MET B 1 18 ? -12.656 -8.516 -4.246 1 95.75 18 MET B N 1
ATOM 1676 C CA . MET B 1 18 ? -11.391 -8.766 -4.926 1 95.75 18 MET B CA 1
ATOM 1677 C C . MET B 1 18 ? -10.953 -7.539 -5.727 1 95.75 18 MET B C 1
ATOM 1679 O O . MET B 1 18 ? -9.805 -7.098 -5.617 1 95.75 18 MET B O 1
ATOM 1683 N N . GLU B 1 19 ? -11.852 -6.965 -6.512 1 95 19 GLU B N 1
ATOM 1684 C CA . GLU B 1 19 ? -11.516 -5.797 -7.32 1 95 19 GLU B CA 1
ATOM 1685 C C . GLU B 1 19 ? -11.141 -4.605 -6.445 1 95 19 GLU B C 1
ATOM 1687 O O . GLU B 1 19 ? -10.188 -3.885 -6.742 1 95 19 GLU B O 1
ATOM 1692 N N . ASP B 1 20 ? -11.875 -4.469 -5.371 1 89.62 20 ASP B N 1
ATOM 1693 C CA . ASP B 1 20 ? -11.586 -3.367 -4.461 1 89.62 20 ASP B CA 1
ATOM 1694 C C . ASP B 1 20 ? -10.188 -3.504 -3.861 1 89.62 20 ASP B C 1
ATOM 1696 O O . ASP B 1 20 ? -9.438 -2.529 -3.799 1 89.62 20 ASP B O 1
ATOM 1700 N N . LEU B 1 21 ? -9.875 -4.668 -3.453 1 91.69 21 LEU B N 1
ATOM 1701 C CA . LEU B 1 21 ? -8.578 -4.914 -2.846 1 91.69 21 LEU B CA 1
ATOM 1702 C C . LEU B 1 21 ? -7.461 -4.805 -3.883 1 91.69 21 LEU B C 1
ATOM 1704 O O . LEU B 1 21 ? -6.379 -4.293 -3.586 1 91.69 21 LEU B O 1
ATOM 1708 N N . LEU B 1 22 ? -7.691 -5.254 -5.09 1 94.44 22 LEU B N 1
ATOM 1709 C CA . LEU B 1 22 ? -6.727 -5.137 -6.176 1 94.44 22 LEU B CA 1
ATOM 1710 C C . LEU B 1 22 ? -6.375 -3.674 -6.434 1 94.44 22 LEU B C 1
ATOM 1712 O O . LEU B 1 22 ? -5.195 -3.309 -6.453 1 94.44 22 LEU B O 1
ATOM 1716 N N . ILE B 1 23 ? -7.344 -2.838 -6.523 1 90.31 23 ILE B N 1
ATOM 1717 C CA . ILE B 1 23 ? -7.18 -1.42 -6.82 1 90.31 23 ILE B CA 1
ATOM 1718 C C . ILE B 1 23 ? -6.449 -0.732 -5.668 1 90.31 23 ILE B C 1
ATOM 1720 O O . ILE B 1 23 ? -5.617 0.149 -5.895 1 90.31 23 ILE B O 1
ATOM 1724 N N . ALA B 1 24 ? -6.711 -1.219 -4.531 1 84.81 24 ALA B N 1
ATOM 1725 C CA . ALA B 1 24 ? -6.117 -0.61 -3.344 1 84.81 24 ALA B CA 1
ATOM 1726 C C . ALA B 1 24 ? -4.664 -1.037 -3.178 1 84.81 24 ALA B C 1
ATOM 1728 O O . ALA B 1 24 ? -3.834 -0.265 -2.693 1 84.81 24 ALA B O 1
ATOM 1729 N N . ALA B 1 25 ? -4.355 -2.201 -3.574 1 88.06 25 ALA B N 1
ATOM 1730 C CA . ALA B 1 25 ? -3.074 -2.809 -3.229 1 88.06 25 ALA B CA 1
ATOM 1731 C C . ALA B 1 25 ? -2.051 -2.607 -4.344 1 88.06 25 ALA B C 1
ATOM 1733 O O . ALA B 1 25 ? -0.843 -2.695 -4.109 1 88.06 25 ALA B O 1
ATOM 1734 N N . PHE B 1 26 ? -2.5 -2.266 -5.547 1 90.12 26 PHE B N 1
ATOM 1735 C CA . PHE B 1 26 ? -1.584 -2.199 -6.68 1 90.12 26 PHE B CA 1
ATOM 1736 C C . PHE B 1 26 ? -1.829 -0.938 -7.5 1 90.12 26 PHE B C 1
ATOM 1738 O O . PHE B 1 26 ? -2.977 -0.53 -7.691 1 90.12 26 PHE B O 1
ATOM 1745 N N . PRO B 1 27 ? -0.721 -0.368 -8.055 1 87.06 27 PRO B N 1
ATOM 1746 C CA . PRO B 1 27 ? -0.941 0.751 -8.977 1 87.06 27 PRO B CA 1
ATOM 1747 C C . PRO B 1 27 ? -1.585 0.316 -10.289 1 87.06 27 PRO B C 1
ATOM 1749 O O . PRO B 1 27 ? -1.473 -0.849 -10.68 1 87.06 27 PRO B O 1
ATOM 1752 N N . PRO B 1 28 ? -2.266 1.215 -10.938 1 88.19 28 PRO B N 1
ATOM 1753 C CA . PRO B 1 28 ? -3.02 0.863 -12.141 1 88.19 28 PRO B CA 1
ATOM 1754 C C . PRO B 1 28 ? -2.145 0.225 -13.219 1 88.19 28 PRO B C 1
ATOM 1756 O O . PRO B 1 28 ? -2.641 -0.544 -14.047 1 88.19 28 PRO B O 1
ATOM 1759 N N . GLU B 1 29 ? -0.831 0.469 -13.211 1 89.25 29 GLU B N 1
ATOM 1760 C CA . GLU B 1 29 ? 0.09 -0.052 -14.219 1 89.25 29 GLU B CA 1
ATOM 1761 C C . GLU B 1 29 ? 0.393 -1.528 -13.977 1 89.25 29 GLU B C 1
ATOM 1763 O O . GLU B 1 29 ? 0.963 -2.199 -14.836 1 89.25 29 GLU B O 1
ATOM 1768 N N . GLU B 1 30 ? -0.114 -2.07 -12.891 1 92.5 30 GLU B N 1
ATOM 1769 C CA . GLU B 1 30 ? 0.303 -3.418 -12.516 1 92.5 30 GLU B CA 1
ATOM 1770 C C . GLU B 1 30 ? -0.863 -4.398 -12.594 1 92.5 30 GLU B C 1
ATOM 1772 O O . GLU B 1 30 ? -0.76 -5.531 -12.117 1 92.5 30 GLU B O 1
ATOM 1777 N N . TYR B 1 31 ? -1.912 -4.008 -13.125 1 94.75 31 TYR B N 1
ATOM 1778 C CA . TYR B 1 31 ? -2.994 -4.949 -13.391 1 94.75 31 TYR B CA 1
ATOM 1779 C C . TYR B 1 31 ? -3.754 -4.566 -14.656 1 94.75 31 TYR B C 1
ATOM 1781 O O . TYR B 1 31 ? -3.707 -3.416 -15.094 1 94.75 31 TYR B O 1
ATOM 1789 N N . ARG B 1 32 ? -4.355 -5.508 -15.266 1 96.31 32 ARG B N 1
ATOM 1790 C CA . ARG B 1 32 ? -5.09 -5.277 -16.5 1 96.31 32 ARG B CA 1
ATOM 1791 C C . ARG B 1 32 ? -6.387 -4.523 -16.234 1 96.31 32 ARG B C 1
ATOM 1793 O O . ARG B 1 32 ? -6.848 -4.449 -15.094 1 96.31 32 ARG B O 1
ATOM 1800 N N . GLU B 1 33 ? -6.988 -3.943 -17.328 1 95.38 33 GLU B N 1
ATOM 1801 C CA . GLU B 1 33 ? -8.297 -3.309 -17.188 1 95.38 33 GLU B CA 1
ATOM 1802 C C . GLU B 1 33 ? -9.305 -4.25 -16.531 1 95.38 33 GLU B C 1
ATOM 1804 O O . GLU B 1 33 ? -9.32 -5.449 -16.828 1 95.38 33 GLU B O 1
ATOM 1809 N N . LEU B 1 34 ? -10.156 -3.732 -15.727 1 96.38 34 LEU B N 1
ATOM 1810 C CA . LEU B 1 34 ? -11.078 -4.547 -14.945 1 96.38 34 LEU B CA 1
ATOM 1811 C C . LEU B 1 34 ? -12 -5.348 -15.859 1 96.38 34 LEU B C 1
ATOM 1813 O O . LEU B 1 34 ? -12.328 -6.5 -15.562 1 96.38 34 LEU B O 1
ATOM 1817 N N . LYS B 1 35 ? -12.438 -4.703 -16.938 1 96.88 35 LYS B N 1
ATOM 1818 C CA . LYS B 1 35 ? -13.281 -5.422 -17.875 1 96.88 35 LYS B CA 1
ATOM 1819 C C . LYS B 1 35 ? -12.57 -6.66 -18.422 1 96.88 35 LYS B C 1
ATOM 1821 O O . LYS B 1 35 ? -13.188 -7.723 -18.562 1 96.88 35 LYS B O 1
ATOM 1826 N N . ASP B 1 36 ? -11.289 -6.555 -18.734 1 97.06 36 ASP B N 1
ATOM 1827 C CA . ASP B 1 36 ? -10.508 -7.688 -19.219 1 97.06 36 ASP B CA 1
ATOM 1828 C C . ASP B 1 36 ? -10.297 -8.727 -18.125 1 97.06 36 ASP B C 1
ATOM 1830 O O . ASP B 1 36 ? -10.352 -9.93 -18.391 1 97.06 36 ASP B O 1
ATOM 1834 N N . LEU B 1 37 ? -10.062 -8.242 -16.906 1 97.94 37 LEU B N 1
ATOM 1835 C CA . LEU B 1 37 ? -9.891 -9.148 -15.789 1 97.94 37 LEU B CA 1
ATOM 1836 C C . LEU B 1 37 ? -11.148 -9.984 -15.57 1 97.94 37 LEU B C 1
ATOM 1838 O O . LEU B 1 37 ? -11.062 -11.188 -15.32 1 97.94 37 LEU B O 1
ATOM 1842 N N . ARG B 1 38 ? -12.289 -9.367 -15.664 1 98.25 38 ARG B N 1
ATOM 1843 C CA . ARG B 1 38 ? -13.562 -10.07 -15.547 1 98.25 38 ARG B CA 1
ATOM 1844 C C . ARG B 1 38 ? -13.703 -11.133 -16.625 1 98.25 38 ARG B C 1
ATOM 1846 O O . ARG B 1 38 ? -14.141 -12.25 -16.359 1 98.25 38 ARG B O 1
ATOM 1853 N N . GLU B 1 39 ? -13.305 -10.789 -17.797 1 97.88 39 GLU B N 1
ATOM 1854 C CA . GLU B 1 39 ? -13.359 -11.742 -18.906 1 97.88 39 GLU B CA 1
ATOM 1855 C C . GLU B 1 39 ? -12.43 -12.922 -18.672 1 97.88 39 GLU B C 1
ATOM 1857 O O . GLU B 1 39 ? -12.82 -14.078 -18.859 1 97.88 39 GLU B O 1
ATOM 1862 N N . TYR B 1 40 ? -11.195 -12.617 -18.281 1 97.75 40 TYR B N 1
ATOM 1863 C CA . TYR B 1 40 ? -10.25 -13.688 -17.984 1 97.75 40 TYR B CA 1
ATOM 1864 C C . TYR B 1 40 ? -10.781 -14.617 -16.906 1 97.75 40 TYR B C 1
ATOM 1866 O O . TYR B 1 40 ? -10.719 -15.836 -17.047 1 97.75 40 TYR B O 1
ATOM 1874 N N . THR B 1 41 ? -11.32 -14.016 -15.859 1 98.38 41 THR B N 1
ATOM 1875 C CA . THR B 1 41 ? -11.844 -14.773 -14.727 1 98.38 41 THR B CA 1
ATOM 1876 C C . THR B 1 41 ? -12.891 -15.781 -15.195 1 98.38 41 THR B C 1
ATOM 1878 O O . THR B 1 41 ? -12.922 -16.922 -14.711 1 98.38 41 THR B O 1
ATOM 1881 N N . ASN B 1 42 ? -13.672 -15.398 -16.141 1 97.88 42 ASN B N 1
ATOM 1882 C CA . ASN B 1 42 ? -14.812 -16.219 -16.547 1 97.88 42 ASN B CA 1
ATOM 1883 C C . ASN B 1 42 ? -14.438 -17.172 -17.672 1 97.88 42 ASN B C 1
ATOM 1885 O O . ASN B 1 42 ? -15.031 -18.25 -17.812 1 97.88 42 ASN B O 1
ATOM 1889 N N . ARG B 1 43 ? -13.406 -16.875 -18.469 1 96.69 43 ARG B N 1
ATOM 1890 C CA . ARG B 1 43 ? -13.312 -17.578 -19.75 1 96.69 43 ARG B CA 1
ATOM 1891 C C . ARG B 1 43 ? -11.977 -18.297 -19.875 1 96.69 43 ARG B C 1
ATOM 1893 O O . ARG B 1 43 ? -11.859 -19.25 -20.641 1 96.69 43 ARG B O 1
ATOM 1900 N N . ILE B 1 44 ? -11.039 -17.688 -19.312 1 96.06 44 ILE B N 1
ATOM 1901 C CA . ILE B 1 44 ? -9.719 -18.266 -19.5 1 96.06 44 ILE B CA 1
ATOM 1902 C C . ILE B 1 44 ? -9.531 -19.438 -18.547 1 96.06 44 ILE B C 1
ATOM 1904 O O . ILE B 1 44 ? -9.578 -19.281 -17.328 1 96.06 44 ILE B O 1
ATOM 1908 N N . GLY B 1 45 ? -9.234 -20.594 -19.016 1 96.25 45 GLY B N 1
ATOM 1909 C CA . GLY B 1 45 ? -9.25 -21.828 -18.266 1 96.25 45 GLY B CA 1
ATOM 1910 C C . GLY B 1 45 ? -8.055 -21.984 -17.344 1 96.25 45 GLY B C 1
ATOM 1911 O O . GLY B 1 45 ? -8.141 -22.641 -16.297 1 96.25 45 GLY B O 1
ATOM 1912 N N . ASN B 1 46 ? -6.941 -21.438 -17.734 1 97.31 46 ASN B N 1
ATOM 1913 C CA . ASN B 1 46 ? -5.746 -21.625 -16.906 1 97.31 46 ASN B CA 1
ATOM 1914 C C . ASN B 1 46 ? -5.453 -20.406 -16.047 1 97.31 46 ASN B C 1
ATOM 1916 O O . ASN B 1 46 ? -4.344 -20.25 -15.539 1 97.31 46 ASN B O 1
ATOM 1920 N N . PHE B 1 47 ? -6.34 -19.453 -16.047 1 98.06 47 PHE B N 1
ATOM 1921 C CA . PHE B 1 47 ? -6.309 -18.328 -15.133 1 98.06 47 PHE B CA 1
ATOM 1922 C C . PHE B 1 47 ? -7.301 -18.516 -13.992 1 98.06 47 PHE B C 1
ATOM 1924 O O . PHE B 1 47 ? -8.477 -18.797 -14.234 1 98.06 47 PHE B O 1
ATOM 1931 N N . HIS B 1 48 ? -6.801 -18.359 -12.75 1 96.81 48 HIS B N 1
ATOM 1932 C CA . HIS B 1 48 ? -7.633 -18.641 -11.586 1 96.81 48 HIS B CA 1
ATOM 1933 C C . HIS B 1 48 ? -7.68 -17.438 -10.641 1 96.81 48 HIS B C 1
ATOM 1935 O O . HIS B 1 48 ? -6.637 -16.969 -10.195 1 96.81 48 HIS B O 1
ATOM 1941 N N . ASN B 1 49 ? -8.867 -16.969 -10.398 1 98.44 49 ASN B N 1
ATOM 1942 C CA . ASN B 1 49 ? -9.148 -15.93 -9.414 1 98.44 49 ASN B CA 1
ATOM 1943 C C . ASN B 1 49 ? -9.766 -16.516 -8.141 1 98.44 49 ASN B C 1
A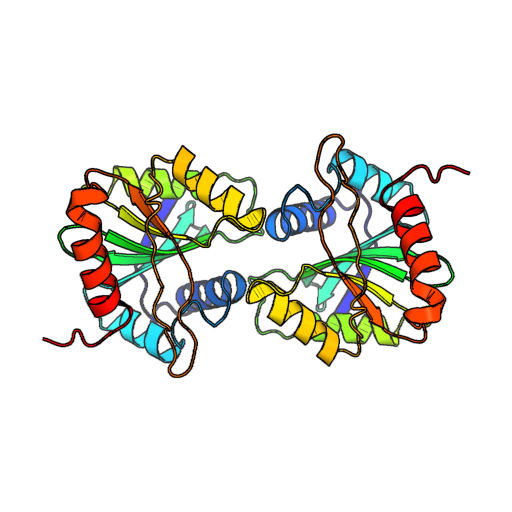TOM 1945 O O . ASN B 1 49 ? -10.812 -17.156 -8.195 1 98.44 49 ASN B O 1
ATOM 1949 N N . ASN B 1 50 ? -9.102 -16.297 -6.973 1 97.75 50 ASN B N 1
ATOM 1950 C CA . ASN B 1 50 ? -9.547 -16.906 -5.73 1 97.75 50 ASN B CA 1
ATOM 1951 C C . ASN B 1 50 ? -9.664 -15.875 -4.609 1 97.75 50 ASN B C 1
ATOM 1953 O O . ASN B 1 50 ? -8.812 -15 -4.473 1 97.75 50 ASN B O 1
ATOM 1957 N N . ILE B 1 51 ? -10.703 -16.047 -3.834 1 97.69 51 ILE B N 1
ATOM 1958 C CA . ILE B 1 51 ? -10.766 -15.398 -2.533 1 97.69 51 ILE B CA 1
ATOM 1959 C C . ILE B 1 51 ? -10.086 -16.281 -1.481 1 97.69 51 ILE B C 1
ATOM 1961 O O . ILE B 1 51 ? -10.242 -17.5 -1.49 1 97.69 51 ILE B O 1
ATOM 1965 N N . ILE B 1 52 ? -9.344 -15.641 -0.618 1 95.69 52 ILE B N 1
ATOM 1966 C CA . ILE B 1 52 ? -8.742 -16.312 0.532 1 95.69 52 ILE B CA 1
ATOM 1967 C C . ILE B 1 52 ? -9.641 -16.141 1.754 1 95.69 52 ILE B C 1
ATOM 1969 O O . ILE B 1 52 ? -9.945 -15.016 2.162 1 95.69 52 ILE B O 1
ATOM 1973 N N . PHE B 1 53 ? -9.969 -17.25 2.354 1 94.25 53 PHE B N 1
ATOM 1974 C CA . PHE B 1 53 ? -10.82 -17.234 3.537 1 94.25 53 PHE B CA 1
ATOM 1975 C C . PHE B 1 53 ? -10.055 -17.719 4.762 1 94.25 53 PHE B C 1
ATOM 1977 O O . PHE B 1 53 ? -9.266 -18.656 4.672 1 94.25 53 PHE B O 1
ATOM 1984 N N . ASP B 1 54 ? -10.227 -17.062 5.828 1 90.62 54 ASP B N 1
ATOM 1985 C CA . ASP B 1 54 ? -10.008 -17.641 7.148 1 90.62 54 ASP B CA 1
ATOM 1986 C C . ASP B 1 54 ? -11.336 -18.031 7.805 1 90.62 54 ASP B C 1
ATOM 1988 O O . ASP B 1 54 ? -12.078 -17.156 8.273 1 90.62 54 ASP B O 1
ATOM 1992 N N . ASP B 1 55 ? -11.586 -19.281 7.809 1 89.62 55 ASP B N 1
ATOM 1993 C CA . ASP B 1 55 ? -12.922 -19.781 8.109 1 89.62 55 ASP B CA 1
ATOM 1994 C C . ASP B 1 55 ? -13.961 -19.156 7.18 1 89.62 55 ASP B C 1
ATOM 1996 O O . ASP B 1 55 ? -13.891 -19.328 5.961 1 89.62 55 ASP B O 1
ATOM 2000 N N . ASN B 1 56 ? -14.836 -18.312 7.68 1 90.88 56 ASN B N 1
ATOM 2001 C CA . ASN B 1 56 ? -15.891 -17.797 6.812 1 90.88 56 ASN B CA 1
ATOM 2002 C C . ASN B 1 56 ? -15.68 -16.312 6.508 1 90.88 56 ASN B C 1
ATOM 2004 O O . ASN B 1 56 ? -16.531 -15.672 5.895 1 90.88 56 ASN B O 1
ATOM 2008 N N . THR B 1 57 ? -14.5 -15.852 6.75 1 89 57 THR B N 1
ATOM 2009 C CA . THR B 1 57 ? -14.219 -14.43 6.555 1 89 57 THR B CA 1
ATOM 2010 C C . THR B 1 57 ? -13.234 -14.234 5.406 1 89 57 THR B C 1
ATOM 2012 O O . THR B 1 57 ? -12.141 -14.789 5.414 1 89 57 THR B O 1
ATOM 2015 N N . PRO B 1 58 ? -13.625 -13.484 4.352 1 92.69 58 PRO B N 1
ATOM 2016 C CA . PRO B 1 58 ? -12.648 -13.148 3.314 1 92.69 58 PRO B CA 1
ATOM 2017 C C . PRO B 1 58 ? -11.508 -12.273 3.838 1 92.69 58 PRO B C 1
ATOM 2019 O O . PRO B 1 58 ? -11.758 -11.219 4.426 1 92.69 58 PRO B O 1
ATOM 2022 N N . VAL B 1 59 ? -10.289 -12.703 3.619 1 91.38 59 VAL B N 1
ATOM 2023 C CA . VAL B 1 59 ? -9.188 -11.961 4.219 1 91.38 59 VAL B CA 1
ATOM 2024 C C . VAL B 1 59 ? -8.25 -11.453 3.125 1 91.38 59 VAL B C 1
ATOM 2026 O O . VAL B 1 59 ? -7.387 -10.609 3.381 1 91.38 59 VAL B O 1
ATOM 2029 N N . GLY B 1 60 ? -8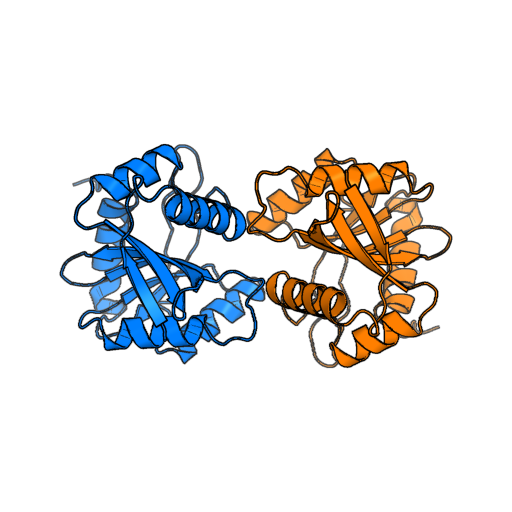.383 -11.906 1.914 1 94.44 60 GLY B N 1
ATOM 2030 C CA . GLY B 1 60 ? -7.539 -11.492 0.806 1 94.44 60 GLY B CA 1
ATOM 2031 C C . GLY B 1 60 ? -7.895 -12.18 -0.502 1 94.44 60 GLY B C 1
ATOM 2032 O O . GLY B 1 60 ? -8.961 -12.781 -0.623 1 94.44 60 GLY B O 1
ATOM 2033 N N . PHE B 1 61 ? -7.051 -12.016 -1.48 1 96.5 61 PHE B N 1
ATOM 2034 C CA . PHE B 1 61 ? -7.27 -12.688 -2.756 1 96.5 61 PHE B CA 1
ATOM 2035 C C . PHE B 1 61 ? -5.941 -13.07 -3.398 1 96.5 61 PHE B C 1
ATOM 2037 O O . PHE B 1 61 ? -4.887 -12.578 -2.998 1 96.5 61 PHE B O 1
ATOM 2044 N N . ILE B 1 62 ? -6.027 -13.969 -4.309 1 97.06 62 ILE B N 1
ATOM 2045 C CA . ILE B 1 62 ? -4.871 -14.391 -5.094 1 97.06 62 ILE B CA 1
ATOM 2046 C C . ILE B 1 62 ? -5.309 -14.75 -6.512 1 97.06 62 ILE B C 1
ATOM 2048 O O . ILE B 1 62 ? -6.34 -15.398 -6.699 1 97.06 62 ILE B O 1
ATOM 2052 N N . THR B 1 63 ? -4.641 -14.258 -7.504 1 98 63 THR B N 1
ATOM 2053 C CA . THR B 1 63 ? -4.805 -14.68 -8.891 1 98 63 THR B CA 1
ATOM 2054 C C . THR B 1 63 ? -3.531 -15.352 -9.398 1 98 63 THR B C 1
ATOM 2056 O O . THR B 1 63 ? -2.422 -14.914 -9.078 1 98 63 THR B O 1
ATOM 2059 N N . TYR B 1 64 ? -3.734 -16.453 -10.148 1 97 64 TYR B N 1
ATOM 2060 C CA . TYR B 1 64 ? -2.555 -17.141 -10.656 1 97 64 TYR B CA 1
ATOM 2061 C C . TYR B 1 64 ? -2.863 -17.859 -11.961 1 97 64 TYR B C 1
ATOM 2063 O O . TYR B 1 64 ? -4.031 -18.078 -12.297 1 97 64 TYR B O 1
ATOM 2071 N N . TRP B 1 65 ? -1.85 -18.109 -12.742 1 97.62 65 TRP B N 1
ATOM 2072 C CA . TRP B 1 65 ? -1.885 -18.875 -13.984 1 97.62 65 TRP B CA 1
ATOM 2073 C C . TRP B 1 65 ? -1.309 -20.281 -13.773 1 97.62 65 TRP B C 1
ATOM 2075 O O . TRP B 1 65 ? -0.289 -20.438 -13.102 1 97.62 65 TRP B O 1
ATOM 2085 N N . ASP B 1 66 ? -1.982 -21.234 -14.352 1 96.62 66 ASP B N 1
ATOM 2086 C CA . ASP B 1 66 ? -1.502 -22.609 -14.367 1 96.62 66 ASP B CA 1
ATOM 2087 C C . ASP B 1 66 ? -0.851 -22.938 -15.711 1 96.62 66 ASP B C 1
ATOM 2089 O O . ASP B 1 66 ? -1.543 -23.141 -16.719 1 96.62 66 ASP B O 1
ATOM 2093 N N . PHE B 1 67 ? 0.506 -23 -15.875 1 96.56 67 PHE B N 1
ATOM 2094 C CA . PHE B 1 67 ? 1.23 -23.219 -17.125 1 96.56 67 PHE B CA 1
ATOM 2095 C C . PHE B 1 67 ? 1.769 -24.656 -17.188 1 96.56 67 PHE B C 1
ATOM 2097 O O . PHE B 1 67 ? 2.701 -24.938 -17.938 1 96.56 67 PHE B O 1
ATOM 2104 N N . ASP B 1 68 ? 1.239 -25.641 -16.641 1 91.5 68 ASP B N 1
ATOM 2105 C CA . ASP B 1 68 ? 1.55 -27.078 -16.641 1 91.5 68 ASP B CA 1
ATOM 2106 C C . ASP B 1 68 ? 2.873 -27.344 -15.93 1 91.5 68 ASP B C 1
ATOM 2108 O O . ASP B 1 68 ? 2.99 -28.328 -15.18 1 91.5 68 ASP B O 1
ATOM 2112 N N . HIS B 1 69 ? 3.916 -26.453 -16.141 1 94.38 69 HIS B N 1
ATOM 2113 C CA . HIS B 1 69 ? 5.23 -26.719 -15.562 1 94.38 69 HIS B CA 1
ATOM 2114 C C . HIS B 1 69 ? 5.488 -25.844 -14.344 1 94.38 69 HIS B C 1
ATOM 2116 O O . HIS B 1 69 ? 6.422 -26.094 -13.578 1 94.38 69 HIS B O 1
ATOM 2122 N N . PHE B 1 70 ? 4.77 -24.844 -14.289 1 97.69 70 PHE B N 1
ATOM 2123 C CA . PHE B 1 70 ? 4.852 -23.984 -13.117 1 97.69 70 PHE B CA 1
ATOM 2124 C C . PHE B 1 70 ? 3.604 -23.125 -12.984 1 97.69 70 PHE B C 1
ATOM 2126 O O . PHE B 1 70 ? 2.844 -22.969 -13.945 1 97.69 70 PHE B O 1
ATOM 2133 N N . TYR B 1 71 ? 3.387 -22.656 -11.797 1 97.44 71 TYR B N 1
ATOM 2134 C CA . TYR B 1 71 ? 2.357 -21.641 -11.555 1 97.44 71 TYR B CA 1
ATOM 2135 C C . TYR B 1 71 ? 2.953 -20.25 -11.539 1 97.44 71 TYR B C 1
ATOM 2137 O O . TYR B 1 71 ? 4.074 -20.047 -11.062 1 97.44 71 TYR B O 1
ATOM 2145 N N . TYR B 1 72 ? 2.248 -19.344 -12.086 1 98.06 72 TYR B N 1
ATOM 2146 C CA . TYR B 1 72 ? 2.609 -17.938 -11.992 1 98.06 72 TYR B CA 1
ATOM 2147 C C . TYR B 1 72 ? 1.592 -17.156 -11.164 1 98.06 72 TYR B C 1
ATOM 2149 O O . TYR B 1 72 ? 0.436 -17.016 -11.562 1 98.06 72 TYR B O 1
ATOM 2157 N N . VAL B 1 73 ? 2.02 -16.719 -9.992 1 97.56 73 VAL B N 1
ATOM 2158 C CA . VAL B 1 73 ? 1.16 -15.883 -9.156 1 97.56 73 VAL B CA 1
ATOM 2159 C C . VAL B 1 73 ? 1.194 -14.438 -9.664 1 97.56 73 VAL B C 1
ATOM 2161 O O . VAL B 1 73 ? 2.227 -13.766 -9.578 1 97.56 73 VAL B O 1
ATOM 2164 N N . GLU B 1 74 ? 0.097 -13.961 -10.117 1 98 74 GLU B N 1
ATOM 2165 C CA . GLU B 1 74 ? 0.024 -12.625 -10.703 1 98 74 GLU B CA 1
ATOM 2166 C C . GLU B 1 74 ? -0.241 -11.57 -9.641 1 98 74 GLU B C 1
ATOM 2168 O O . GLU B 1 74 ? 0.385 -10.508 -9.641 1 98 74 GLU B O 1
ATOM 2173 N N . HIS B 1 75 ? -1.203 -11.789 -8.758 1 97.75 75 HIS B N 1
ATOM 2174 C CA . HIS B 1 75 ? -1.497 -10.875 -7.664 1 97.75 75 HIS B CA 1
ATOM 2175 C C . HIS B 1 75 ? -1.796 -11.641 -6.379 1 97.75 75 HIS B C 1
ATOM 2177 O O . HIS B 1 75 ? -2.447 -12.688 -6.406 1 97.75 75 HIS B O 1
ATOM 2183 N N . PHE B 1 76 ? -1.312 -11.172 -5.285 1 96.06 76 PHE B N 1
ATOM 2184 C CA . PHE B 1 76 ? -1.537 -11.672 -3.932 1 96.06 76 PHE B CA 1
ATOM 2185 C C . PHE B 1 76 ? -1.646 -10.516 -2.945 1 96.06 76 PHE B C 1
ATOM 2187 O O . PHE B 1 76 ? -0.704 -9.734 -2.785 1 96.06 76 PHE B O 1
ATOM 2194 N N . ALA B 1 77 ? -2.816 -10.406 -2.326 1 93.56 77 ALA B N 1
ATOM 2195 C CA . ALA B 1 77 ? -2.992 -9.312 -1.374 1 93.56 77 ALA B CA 1
ATOM 2196 C C . ALA B 1 77 ? -3.893 -9.727 -0.216 1 93.56 77 ALA B C 1
ATOM 2198 O O . ALA B 1 77 ? -4.887 -10.43 -0.416 1 93.56 77 ALA B O 1
ATOM 2199 N N . ILE B 1 78 ? -3.547 -9.32 0.981 1 91.06 78 ILE B N 1
ATOM 2200 C CA . ILE B 1 78 ? -4.336 -9.484 2.195 1 91.06 78 ILE B CA 1
ATOM 2201 C C . ILE B 1 78 ? -4.961 -8.148 2.592 1 91.06 78 ILE B C 1
ATOM 2203 O O . ILE B 1 78 ? -4.34 -7.098 2.436 1 91.06 78 ILE B O 1
ATOM 2207 N N . ASN B 1 79 ? -6.203 -8.266 3.064 1 86.19 79 ASN B N 1
ATOM 2208 C CA . ASN B 1 79 ? -6.836 -7.066 3.609 1 86.19 79 ASN B CA 1
ATOM 2209 C C . ASN B 1 79 ? -5.984 -6.43 4.707 1 86.19 79 ASN B C 1
ATOM 2211 O O . ASN B 1 79 ? -5.695 -7.066 5.723 1 86.19 79 ASN B O 1
ATOM 2215 N N . PRO B 1 80 ? -5.586 -5.234 4.566 1 77.75 80 PRO B N 1
ATOM 2216 C CA . PRO B 1 80 ? -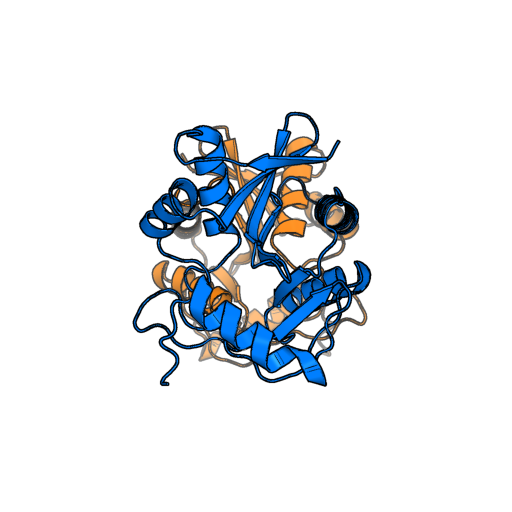4.617 -4.629 5.484 1 77.75 80 PRO B CA 1
ATOM 2217 C C . PRO B 1 80 ? -5.195 -4.395 6.879 1 77.75 80 PRO B C 1
ATOM 2219 O O . PRO B 1 80 ? -4.441 -4.195 7.836 1 77.75 80 PRO B O 1
ATOM 2222 N N . THR B 1 81 ? -6.492 -4.289 6.973 1 73 81 THR B N 1
ATOM 2223 C CA . THR B 1 81 ? -7.09 -4.031 8.273 1 73 81 THR B CA 1
ATOM 2224 C C . THR B 1 81 ? -7.043 -5.281 9.148 1 73 81 THR B C 1
ATOM 2226 O O . THR B 1 81 ? -7.312 -5.219 10.352 1 73 81 THR B O 1
ATOM 2229 N N . LEU B 1 82 ? -6.691 -6.367 8.484 1 73.62 82 LEU B N 1
ATOM 2230 C CA . LEU B 1 82 ? -6.59 -7.617 9.234 1 73.62 82 LEU B CA 1
ATOM 2231 C C . LEU B 1 82 ? -5.133 -7.949 9.539 1 73.62 82 LEU B C 1
ATOM 2233 O O . LEU B 1 82 ? -4.793 -9.109 9.766 1 73.62 82 LEU B O 1
ATOM 2237 N N . ARG B 1 83 ? -4.199 -6.926 9.484 1 58.56 83 ARG B N 1
ATOM 2238 C CA . ARG B 1 83 ? -2.752 -7.117 9.531 1 58.56 83 ARG B CA 1
ATOM 2239 C C . ARG B 1 83 ? -2.312 -7.586 10.922 1 58.56 83 ARG B C 1
ATOM 2241 O O . ARG B 1 83 ? -3.039 -7.41 11.898 1 58.56 83 ARG B O 1
ATOM 2248 N N . ASN B 1 84 ? -1.212 -8.242 11.062 1 58.81 84 ASN B N 1
ATOM 2249 C CA . ASN B 1 84 ? -0.542 -8.867 12.203 1 58.81 84 ASN B CA 1
ATOM 2250 C C . ASN B 1 84 ? -1.075 -10.266 12.469 1 58.81 84 ASN B C 1
ATOM 2252 O O . ASN B 1 84 ? -0.896 -10.805 13.562 1 58.81 84 ASN B O 1
ATOM 2256 N N . SER B 1 85 ? -1.727 -10.586 11.336 1 65.19 85 SER B N 1
ATOM 2257 C CA . SER B 1 85 ? -2.318 -11.891 11.633 1 65.19 85 SER B CA 1
ATOM 2258 C C . SER B 1 85 ? -1.522 -13.023 10.992 1 65.19 85 SER B C 1
ATOM 2260 O O . SER B 1 85 ? -1.791 -14.195 11.25 1 65.19 85 SER B O 1
ATOM 2262 N N . GLY B 1 86 ? -0.454 -12.641 10.281 1 82.81 86 GLY B N 1
ATOM 2263 C CA . GLY B 1 86 ? 0.357 -13.703 9.711 1 82.81 86 GLY B CA 1
ATOM 2264 C C . GLY B 1 86 ? -0.314 -14.414 8.555 1 82.81 86 GLY B C 1
ATOM 2265 O O . GLY B 1 86 ? 0.041 -15.547 8.219 1 82.81 86 GLY B O 1
ATOM 2266 N N . TYR B 1 87 ? -1.303 -13.781 7.93 1 88.12 87 TYR B N 1
ATOM 2267 C CA . TYR B 1 87 ? -2.08 -14.43 6.879 1 88.12 87 TYR B CA 1
ATOM 2268 C C . TYR B 1 87 ? -1.226 -14.672 5.641 1 88.12 87 TYR B C 1
ATOM 2270 O O . TYR B 1 87 ? -1.366 -15.703 4.977 1 88.12 87 TYR B O 1
ATOM 2278 N N . GLY B 1 88 ? -0.329 -13.695 5.316 1 90.25 88 GLY B N 1
ATOM 2279 C CA . GLY B 1 88 ? 0.538 -13.891 4.164 1 90.25 88 GLY B CA 1
ATOM 2280 C C . GLY B 1 88 ? 1.33 -15.188 4.23 1 90.25 88 GLY B C 1
ATOM 2281 O O . GLY B 1 88 ? 1.323 -15.969 3.279 1 90.25 88 GLY B O 1
ATOM 2282 N N . LYS B 1 89 ? 1.901 -15.359 5.324 1 91.06 89 LYS B N 1
ATOM 2283 C CA . LYS B 1 89 ? 2.689 -16.578 5.543 1 91.06 89 LYS B CA 1
ATOM 2284 C C . LYS B 1 89 ? 1.812 -17.812 5.488 1 91.06 89 LYS B C 1
ATOM 2286 O O . LYS B 1 89 ? 2.162 -18.797 4.836 1 91.06 89 LYS B O 1
ATOM 2291 N N . LYS B 1 90 ? 0.691 -17.812 6.172 1 90.12 90 LYS B N 1
ATOM 2292 C CA . LYS B 1 90 ? -0.213 -18.953 6.23 1 90.12 90 LYS B CA 1
ATOM 2293 C C . LYS B 1 90 ? -0.689 -19.344 4.836 1 90.12 90 LYS B C 1
ATOM 2295 O O . LYS B 1 90 ? -0.749 -20.531 4.512 1 90.12 90 LYS B O 1
ATOM 2300 N N . VAL B 1 91 ? -0.967 -18.406 4.078 1 90 91 VAL B N 1
ATOM 2301 C CA . VAL B 1 91 ? -1.496 -18.656 2.74 1 90 91 VAL B CA 1
ATOM 2302 C C . VAL B 1 91 ? -0.402 -19.234 1.851 1 90 91 VAL B C 1
ATOM 2304 O O . VAL B 1 91 ? -0.627 -20.234 1.147 1 90 91 VAL B O 1
ATOM 2307 N N . LEU B 1 92 ? 0.78 -18.625 1.877 1 90.44 92 LEU B N 1
ATOM 2308 C CA . LEU B 1 92 ? 1.873 -19.109 1.042 1 90.44 92 LEU B CA 1
ATOM 2309 C C . LEU B 1 92 ? 2.277 -20.516 1.449 1 90.44 92 LEU B C 1
ATOM 2311 O O . LEU B 1 92 ? 2.574 -21.359 0.593 1 90.44 92 LEU B O 1
ATOM 2315 N N . ASP B 1 93 ? 2.258 -20.75 2.725 1 89.5 93 ASP B N 1
ATOM 2316 C CA . ASP B 1 93 ? 2.529 -22.094 3.215 1 89.5 93 ASP B CA 1
ATOM 2317 C C . ASP B 1 93 ? 1.525 -23.094 2.648 1 89.5 93 ASP B C 1
ATOM 2319 O O . ASP B 1 93 ? 1.906 -24.188 2.207 1 89.5 93 ASP B O 1
ATOM 2323 N N . PHE B 1 94 ? 0.341 -22.703 2.73 1 87.19 94 PHE B N 1
ATOM 2324 C CA . PHE B 1 94 ? -0.727 -23.531 2.197 1 87.19 94 PHE B CA 1
ATOM 2325 C C . PHE B 1 94 ? -0.518 -23.797 0.71 1 87.19 94 PHE B C 1
ATOM 2327 O O . PHE B 1 94 ? -0.609 -24.938 0.256 1 87.19 94 PHE B O 1
ATOM 2334 N N . LEU B 1 95 ? -0.208 -22.797 -0.051 1 87.75 95 LEU B N 1
ATOM 2335 C CA . LEU B 1 95 ? -0.007 -22.906 -1.492 1 87.75 95 LEU B CA 1
ATOM 2336 C C . LEU B 1 95 ? 1.185 -23.812 -1.809 1 87.75 95 LEU B C 1
ATOM 2338 O O . LEU B 1 95 ? 1.09 -24.688 -2.658 1 87.75 95 LEU B O 1
ATOM 2342 N N . CYS B 1 96 ? 2.205 -23.531 -1.152 1 87.62 96 CYS B N 1
ATOM 2343 C CA . CYS B 1 96 ? 3.432 -24.281 -1.396 1 87.62 96 CYS B CA 1
ATOM 2344 C C . CYS B 1 96 ? 3.25 -25.75 -1.046 1 87.62 96 CYS B C 1
ATOM 2346 O O . CYS B 1 96 ? 3.83 -26.625 -1.694 1 87.62 96 CYS B O 1
ATOM 2348 N N . LYS B 1 97 ? 2.406 -26.047 -0.074 1 85.06 97 LYS B N 1
ATOM 2349 C CA . LYS B 1 97 ? 2.156 -27.422 0.343 1 85.06 97 LYS B CA 1
ATOM 2350 C C . LYS B 1 97 ? 1.189 -28.109 -0.61 1 85.06 97 LYS B C 1
ATOM 2352 O O . LYS B 1 97 ? 1.334 -29.312 -0.888 1 85.06 97 LYS B O 1
ATOM 2357 N N . GLU B 1 98 ? 0.291 -27.359 -1.054 1 84.62 98 GLU B N 1
ATOM 2358 C CA . GLU B 1 98 ? -0.772 -27.953 -1.86 1 84.62 98 GLU B CA 1
ATOM 2359 C C . GLU B 1 98 ? -0.342 -28.094 -3.316 1 84.62 98 GLU B C 1
ATOM 2361 O O . GLU B 1 98 ? -0.814 -29 -4.02 1 84.62 98 GLU B O 1
ATOM 2366 N N . LEU B 1 99 ? 0.5 -27.172 -3.699 1 84.06 99 LEU B N 1
ATOM 2367 C CA . LEU B 1 99 ? 0.908 -27.203 -5.102 1 84.06 99 LEU B CA 1
ATOM 2368 C C . LEU B 1 99 ? 2.18 -28.016 -5.281 1 84.06 99 LEU B C 1
ATOM 2370 O O . LEU B 1 99 ? 3.115 -27.906 -4.488 1 84.06 99 LEU B O 1
ATOM 2374 N N . ASN B 1 100 ? 2.186 -28.844 -6.262 1 87.62 100 ASN B N 1
ATOM 2375 C CA . ASN B 1 100 ? 3.299 -29.766 -6.512 1 87.62 100 ASN B CA 1
ATOM 2376 C C . ASN B 1 100 ? 4.203 -29.234 -7.625 1 87.62 100 ASN B C 1
ATOM 2378 O O . ASN B 1 100 ? 5.039 -29.984 -8.148 1 87.62 100 ASN B O 1
ATOM 2382 N N . LEU B 1 101 ? 4.004 -28.094 -8.062 1 94.88 101 LEU B N 1
ATOM 2383 C CA . LEU B 1 101 ? 4.809 -27.484 -9.109 1 94.88 101 LEU B CA 1
ATOM 2384 C C . LEU B 1 101 ? 5.465 -26.203 -8.602 1 94.88 101 LEU B C 1
ATOM 2386 O O . LEU B 1 101 ? 5.031 -25.625 -7.605 1 94.88 101 LEU B O 1
ATOM 2390 N N . PRO B 1 102 ? 6.539 -25.781 -9.328 1 97.5 102 PRO B N 1
ATOM 2391 C CA . PRO B 1 102 ? 7.164 -24.5 -8.961 1 97.5 102 PRO B CA 1
ATOM 2392 C C . PRO B 1 102 ? 6.199 -23.328 -9.039 1 97.5 102 PRO B C 1
ATOM 2394 O O . PRO B 1 102 ? 5.262 -23.344 -9.844 1 97.5 102 PRO B O 1
ATOM 2397 N N . ILE B 1 103 ? 6.469 -22.375 -8.227 1 97.94 103 ILE B N 1
ATOM 2398 C CA . ILE B 1 103 ? 5.691 -21.141 -8.211 1 97.94 103 ILE B CA 1
ATOM 2399 C C . ILE B 1 103 ? 6.586 -19.953 -8.57 1 97.94 103 ILE B C 1
ATOM 2401 O O . ILE B 1 103 ? 7.672 -19.797 -8.008 1 97.94 103 ILE B O 1
ATOM 2405 N N . VAL B 1 104 ? 6.164 -19.188 -9.531 1 98.31 104 VAL B N 1
ATOM 2406 C CA . VAL B 1 104 ? 6.902 -18.016 -9.992 1 98.31 104 VAL B CA 1
ATOM 2407 C C . VAL B 1 104 ? 6.094 -16.75 -9.711 1 98.31 104 VAL B C 1
ATOM 2409 O O . VAL B 1 104 ? 4.867 -16.75 -9.836 1 98.31 104 VAL B O 1
ATOM 2412 N N . LEU B 1 105 ? 6.738 -15.656 -9.328 1 98 105 LEU B N 1
ATOM 2413 C CA . LEU B 1 105 ? 6.082 -14.359 -9.227 1 98 105 LEU B CA 1
ATOM 2414 C C . LEU B 1 105 ? 7.047 -13.234 -9.586 1 98 105 LEU B C 1
ATOM 2416 O O . LEU B 1 105 ? 8.25 -13.453 -9.703 1 98 105 LEU B O 1
ATOM 2420 N N . GLU B 1 106 ? 6.496 -12.055 -9.867 1 97.62 106 GLU B N 1
ATOM 2421 C CA . GLU B 1 106 ? 7.258 -10.836 -10.117 1 97.62 106 GLU B CA 1
ATOM 2422 C C . GLU B 1 106 ? 7.309 -9.945 -8.883 1 97.62 106 GLU B C 1
ATOM 2424 O O . GLU B 1 106 ? 6.316 -9.82 -8.156 1 97.62 106 GLU B O 1
ATOM 2429 N N . VAL B 1 107 ? 8.453 -9.281 -8.672 1 96.06 107 VAL B N 1
ATOM 2430 C CA . VAL B 1 107 ? 8.594 -8.344 -7.566 1 96.06 107 VAL B CA 1
ATOM 2431 C C . VAL B 1 107 ? 9.312 -7.082 -8.047 1 96.06 107 VAL B C 1
ATOM 2433 O O . VAL B 1 107 ? 10.141 -7.141 -8.953 1 96.06 107 VAL B O 1
ATOM 2436 N N . GLU B 1 108 ? 8.984 -5.992 -7.387 1 91.31 108 GLU B N 1
ATOM 2437 C CA . GLU B 1 108 ? 9.672 -4.738 -7.68 1 91.31 108 GLU B CA 1
ATOM 2438 C C . GLU B 1 108 ? 11.148 -4.816 -7.293 1 91.31 108 GLU B C 1
ATOM 2440 O O . GLU B 1 108 ? 11.523 -5.586 -6.406 1 91.31 108 GLU B O 1
ATOM 2445 N N . MET B 1 109 ? 11.914 -3.904 -7.969 1 91.12 109 MET B N 1
ATOM 2446 C CA . MET B 1 109 ? 13.305 -3.777 -7.543 1 91.12 109 MET B CA 1
ATOM 2447 C C . MET B 1 109 ? 13.391 -3.297 -6.098 1 91.12 109 MET B C 1
ATOM 2449 O O . MET B 1 109 ? 12.555 -2.516 -5.648 1 91.12 109 MET B O 1
ATOM 2453 N N . PRO B 1 110 ? 14.375 -3.799 -5.363 1 90.06 110 PRO B N 1
ATOM 2454 C CA . PRO B 1 110 ? 14.469 -3.48 -3.938 1 90.06 110 PRO B CA 1
ATOM 2455 C C . PRO B 1 110 ? 15.031 -2.084 -3.68 1 90.06 110 PRO B C 1
ATOM 2457 O O . PRO B 1 110 ? 15.938 -1.921 -2.865 1 90.06 110 PRO B O 1
ATOM 2460 N N . LEU B 1 111 ? 14.445 -1.119 -4.246 1 82.69 111 LEU B N 1
ATOM 2461 C CA . LEU B 1 111 ? 14.914 0.259 -4.137 1 82.69 111 LEU B CA 1
ATOM 2462 C C . LEU B 1 111 ? 14.305 0.943 -2.918 1 82.69 111 LEU B C 1
ATOM 2464 O O . LEU B 1 111 ? 14.93 1.821 -2.318 1 82.69 111 LEU B O 1
ATOM 2468 N N . GLU B 1 112 ? 13.078 0.552 -2.625 1 80.88 112 GLU B N 1
ATOM 2469 C CA . GLU B 1 112 ? 12.375 1.126 -1.479 1 80.88 112 GLU B CA 1
ATOM 2470 C C . GLU B 1 112 ? 12.18 0.089 -0.377 1 80.88 112 GLU B C 1
ATOM 2472 O O . GLU B 1 112 ? 12.156 -1.114 -0.646 1 80.88 112 GLU B O 1
ATOM 2477 N N . GLU B 1 113 ? 11.953 0.551 0.759 1 83.31 113 GLU B N 1
ATOM 2478 C CA . GLU B 1 113 ? 11.859 -0.302 1.94 1 83.31 113 GLU B CA 1
ATOM 2479 C C . GLU B 1 113 ? 10.719 -1.311 1.803 1 83.31 113 GLU B C 1
ATOM 2481 O O . GLU B 1 113 ? 10.875 -2.482 2.156 1 83.31 113 GLU B O 1
ATOM 2486 N N . MET B 1 114 ? 9.656 -0.879 1.347 1 84.44 114 MET B N 1
ATOM 2487 C CA . MET B 1 114 ? 8.516 -1.782 1.232 1 84.44 114 MET B CA 1
ATOM 2488 C C . MET B 1 114 ? 8.812 -2.918 0.261 1 84.44 114 MET B C 1
ATOM 2490 O O . MET B 1 114 ? 8.414 -4.062 0.493 1 84.44 114 MET B O 1
ATOM 2494 N N . ALA B 1 115 ? 9.516 -2.617 -0.848 1 88.81 115 ALA B N 1
ATOM 2495 C CA . ALA B 1 115 ? 9.898 -3.646 -1.81 1 88.81 115 ALA B CA 1
ATOM 2496 C C . ALA B 1 115 ? 10.891 -4.633 -1.194 1 88.81 115 ALA B C 1
ATOM 2498 O O . ALA B 1 115 ? 10.789 -5.84 -1.412 1 88.81 115 ALA B O 1
ATOM 2499 N N . GLN B 1 116 ? 11.828 -4.125 -0.466 1 91.06 116 GLN B N 1
ATOM 2500 C CA . GLN B 1 116 ? 12.797 -4.973 0.212 1 91.06 116 GLN B CA 1
ATOM 2501 C C . GLN B 1 116 ? 12.117 -5.91 1.205 1 91.06 116 GLN B C 1
ATOM 2503 O O . GLN B 1 116 ? 12.445 -7.094 1.281 1 91.06 116 GLN B O 1
ATOM 2508 N N . ARG B 1 117 ? 11.227 -5.438 1.921 1 89.5 117 ARG B N 1
ATOM 2509 C CA . ARG B 1 117 ? 10.469 -6.234 2.883 1 89.5 117 ARG B CA 1
ATOM 2510 C C . ARG B 1 117 ? 9.695 -7.348 2.184 1 89.5 117 ARG B C 1
ATOM 2512 O O . ARG B 1 117 ? 9.641 -8.477 2.674 1 89.5 117 ARG B O 1
ATOM 2519 N N . ARG B 1 118 ? 9.102 -6.996 1.083 1 92.81 118 ARG B N 1
ATOM 2520 C CA . ARG B 1 118 ? 8.359 -7.988 0.313 1 92.81 118 ARG B CA 1
ATOM 2521 C C . ARG B 1 118 ? 9.273 -9.109 -0.17 1 92.81 118 ARG B C 1
ATOM 2523 O O . ARG B 1 118 ? 8.945 -10.289 -0.045 1 92.81 118 ARG B O 1
ATOM 2530 N N . ILE B 1 119 ? 10.398 -8.727 -0.724 1 96.44 119 ILE B N 1
ATOM 2531 C CA . ILE B 1 119 ? 11.367 -9.695 -1.213 1 96.44 119 ILE B CA 1
ATOM 2532 C C . ILE B 1 119 ? 11.836 -10.586 -0.062 1 96.44 119 ILE B C 1
ATOM 2534 O O . ILE B 1 119 ? 11.883 -11.812 -0.198 1 96.44 119 ILE B O 1
ATOM 2538 N N . ASN B 1 120 ? 12.109 -9.992 1.033 1 95.44 120 ASN B N 1
ATOM 2539 C CA . ASN B 1 120 ? 12.562 -10.75 2.197 1 95.44 120 ASN B CA 1
ATOM 2540 C C . ASN B 1 120 ? 11.461 -11.672 2.717 1 95.44 120 ASN B C 1
ATOM 2542 O O . ASN B 1 120 ? 11.75 -12.781 3.18 1 95.44 120 ASN B O 1
ATOM 2546 N N . PHE B 1 121 ? 10.258 -11.203 2.73 1 94.06 121 PHE B N 1
ATOM 2547 C CA . PHE B 1 121 ? 9.117 -12.031 3.102 1 94.06 121 PHE B CA 1
ATOM 2548 C C . PHE B 1 121 ? 9.086 -13.312 2.277 1 94.06 121 PHE B C 1
ATOM 2550 O O . PHE B 1 121 ? 8.992 -14.414 2.83 1 94.06 121 PHE B O 1
ATOM 2557 N N . TYR B 1 122 ? 9.195 -13.172 0.979 1 96.94 122 TYR B N 1
ATOM 2558 C CA . TYR B 1 122 ? 9.133 -14.336 0.102 1 96.94 122 TYR B CA 1
ATOM 2559 C C . TYR B 1 122 ? 10.359 -15.219 0.289 1 96.94 122 TYR B C 1
ATOM 2561 O O . TYR B 1 122 ? 10.273 -16.453 0.21 1 96.94 122 TYR B O 1
ATOM 2569 N N . LYS B 1 123 ? 11.531 -14.617 0.472 1 97.44 123 LYS B N 1
ATOM 2570 C CA . LYS B 1 123 ? 12.734 -15.391 0.75 1 97.44 123 LYS B CA 1
ATOM 2571 C C . LYS B 1 123 ? 12.539 -16.281 1.973 1 97.44 123 LYS B C 1
ATOM 2573 O O . LYS B 1 123 ? 12.898 -17.469 1.95 1 97.44 123 LYS B O 1
ATOM 2578 N N . ARG B 1 124 ? 11.922 -15.734 3.029 1 95.31 124 ARG B N 1
ATOM 2579 C CA . ARG B 1 124 ? 11.672 -16.484 4.258 1 95.31 124 ARG B CA 1
ATOM 2580 C C . ARG B 1 124 ? 10.711 -17.641 4.004 1 95.31 124 ARG B C 1
ATOM 2582 O O . ARG B 1 124 ? 10.711 -18.625 4.742 1 95.31 124 ARG B O 1
ATOM 2589 N N . GLN B 1 125 ? 9.891 -17.484 3.02 1 94.25 125 GLN B N 1
ATOM 2590 C CA . GLN B 1 125 ? 8.906 -18.516 2.688 1 94.25 125 GLN B CA 1
ATOM 2591 C C . GLN B 1 125 ? 9.484 -19.516 1.69 1 94.25 125 GLN B C 1
ATOM 2593 O O . GLN B 1 125 ? 8.75 -20.359 1.151 1 94.25 125 GLN B O 1
ATOM 2598 N N . GLY B 1 126 ? 10.797 -19.359 1.31 1 95.75 126 GLY B N 1
ATOM 2599 C CA . GLY B 1 126 ? 11.469 -20.375 0.52 1 95.75 126 GLY B CA 1
ATOM 2600 C C . GLY B 1 126 ? 11.641 -19.984 -0.937 1 95.75 126 GLY B C 1
ATOM 2601 O O . GLY B 1 126 ? 12.148 -20.781 -1.739 1 95.75 126 GLY B O 1
ATOM 2602 N N . PHE B 1 127 ? 11.227 -18.781 -1.26 1 97.75 127 PHE B N 1
ATOM 2603 C CA . PHE B 1 127 ? 11.43 -18.328 -2.627 1 97.75 127 PHE B CA 1
ATOM 2604 C C . PHE B 1 127 ? 12.867 -17.859 -2.828 1 97.75 127 PHE B C 1
ATOM 2606 O O . PHE B 1 127 ? 13.508 -17.375 -1.893 1 97.75 127 PHE B O 1
ATOM 2613 N N . VAL B 1 128 ? 13.328 -17.953 -4.066 1 98.12 128 VAL B N 1
ATOM 2614 C CA . VAL B 1 128 ? 14.656 -17.484 -4.457 1 98.12 128 VAL B CA 1
ATOM 2615 C C . VAL B 1 128 ? 14.531 -16.344 -5.461 1 98.12 128 VAL B C 1
ATOM 2617 O O . VAL B 1 128 ? 13.773 -16.438 -6.426 1 98.12 128 VAL B O 1
ATOM 2620 N N . LEU B 1 129 ? 15.289 -15.32 -5.219 1 98.31 129 LEU B N 1
ATOM 2621 C CA . LEU B 1 129 ? 15.312 -14.172 -6.113 1 98.31 129 LEU B CA 1
ATOM 2622 C C . LEU B 1 129 ? 16.219 -14.438 -7.316 1 98.31 129 LEU B C 1
ATOM 2624 O O . LEU B 1 129 ? 17.375 -14.805 -7.152 1 98.31 129 LEU B O 1
ATOM 2628 N N . TRP B 1 130 ? 15.672 -14.312 -8.492 1 98.25 130 TRP B N 1
ATOM 2629 C CA . TRP B 1 130 ? 16.469 -14.383 -9.711 1 98.25 130 TRP B CA 1
ATOM 2630 C C . TRP B 1 130 ? 16.984 -13.008 -10.102 1 98.25 130 TRP B C 1
ATOM 2632 O O . TRP B 1 130 ? 16.25 -12.188 -10.656 1 98.25 130 TRP B O 1
ATOM 2642 N N . GLU B 1 131 ? 18.234 -12.719 -9.859 1 93.69 131 GLU B N 1
ATOM 2643 C CA . GLU B 1 131 ? 18.828 -11.398 -10.094 1 93.69 131 GLU B CA 1
ATOM 2644 C C . GLU B 1 131 ? 19.234 -11.227 -11.547 1 93.69 131 GLU B C 1
ATOM 2646 O O . GLU B 1 131 ? 20.422 -11 -11.844 1 93.69 131 GLU B O 1
ATOM 2651 N N . LYS B 1 132 ? 18.391 -11.461 -12.414 1 95.44 132 LYS B N 1
ATOM 2652 C CA . LYS B 1 132 ? 18.531 -11.234 -13.852 1 95.44 132 LYS B CA 1
ATOM 2653 C C . LYS B 1 132 ? 17.578 -10.148 -14.336 1 95.44 132 LYS B C 1
ATOM 2655 O O . LYS B 1 132 ? 16.469 -10.016 -13.82 1 95.44 132 LYS B O 1
ATOM 2660 N N . GLU B 1 133 ? 18.094 -9.477 -15.297 1 92.31 133 GLU B N 1
ATOM 2661 C CA . GLU B 1 133 ? 17.297 -8.383 -15.828 1 92.31 133 GLU B CA 1
ATOM 2662 C C . GLU B 1 133 ? 15.938 -8.875 -16.328 1 92.31 133 GLU B C 1
ATOM 2664 O O . GLU B 1 133 ? 15.867 -9.836 -17.109 1 92.31 133 GLU B O 1
ATOM 2669 N N . TYR B 1 134 ? 14.922 -8.344 -15.914 1 96.5 134 TYR B N 1
ATOM 2670 C CA . TYR B 1 134 ? 13.539 -8.648 -16.281 1 96.5 134 TYR B CA 1
ATOM 2671 C C . TYR B 1 134 ? 12.711 -7.379 -16.391 1 96.5 134 TYR B C 1
ATOM 2673 O O . TYR B 1 134 ? 12.859 -6.465 -15.57 1 96.5 134 TYR B O 1
ATOM 2681 N N . GLN B 1 135 ? 11.914 -7.316 -17.438 1 95.62 135 GLN B N 1
ATOM 2682 C CA . GLN B 1 135 ? 10.969 -6.223 -17.641 1 95.62 135 GLN B CA 1
ATOM 2683 C C . GLN B 1 135 ? 9.539 -6.742 -17.75 1 95.62 135 GLN B C 1
ATOM 2685 O O . GLN B 1 135 ? 9.227 -7.527 -18.641 1 95.62 135 GLN B O 1
ATOM 2690 N N . GLN B 1 136 ? 8.727 -6.371 -16.844 1 95.75 136 GLN B N 1
ATOM 2691 C CA . GLN B 1 136 ? 7.309 -6.668 -16.984 1 95.75 136 GLN B CA 1
ATOM 2692 C C . GLN B 1 136 ? 6.691 -5.879 -18.141 1 95.75 136 GLN B C 1
ATOM 2694 O O . GLN B 1 136 ? 6.734 -4.648 -18.156 1 95.75 136 GLN B O 1
ATOM 2699 N N . PRO B 1 137 ? 6.16 -6.594 -19.109 1 96.31 137 PRO B N 1
ATOM 2700 C CA . PRO B 1 137 ? 5.457 -5.848 -20.156 1 96.31 137 PRO B CA 1
ATOM 2701 C C . PRO B 1 137 ? 4.223 -5.117 -19.641 1 96.31 137 PRO B C 1
ATOM 2703 O O . PRO B 1 137 ? 3.66 -5.504 -18.609 1 96.31 137 PRO B O 1
ATOM 2706 N N . PRO B 1 138 ? 3.846 -4.047 -20.297 1 95 138 PRO B N 1
ATOM 2707 C CA . PRO B 1 138 ? 2.674 -3.299 -19.844 1 95 138 PRO B CA 1
ATOM 2708 C C . PRO B 1 138 ? 1.363 -4.039 -20.094 1 95 138 PRO B C 1
ATOM 2710 O O . PRO B 1 138 ? 1.218 -4.699 -21.125 1 95 138 PRO B O 1
ATOM 2713 N N . TYR B 1 139 ? 0.42 -3.92 -19.156 1 94.19 139 TYR B N 1
ATOM 2714 C CA . TYR B 1 139 ? -0.931 -4.438 -19.359 1 94.19 139 TYR B CA 1
ATOM 2715 C C . TYR B 1 139 ? -1.689 -3.605 -20.391 1 94.19 139 TYR B C 1
ATOM 2717 O O . TYR B 1 139 ? -2.553 -4.125 -21.094 1 94.19 139 TYR B O 1
ATOM 2725 N N . LYS B 1 140 ? -1.454 -2.312 -20.312 1 88.31 140 LYS B N 1
ATOM 2726 C CA . LYS B 1 140 ? -2.174 -1.357 -21.156 1 88.31 140 LYS B CA 1
ATOM 2727 C C . LYS B 1 140 ? -1.258 -0.767 -22.219 1 88.31 140 LYS B C 1
ATOM 2729 O O . LYS B 1 140 ? -0.112 -0.413 -21.938 1 88.31 140 LYS B O 1
ATOM 2734 N N . ASN B 1 141 ? -1.838 -0.642 -23.312 1 86 141 ASN B N 1
ATOM 2735 C CA . ASN B 1 141 ? -1.064 -0.11 -24.438 1 86 141 ASN B CA 1
ATOM 2736 C C . ASN B 1 141 ? -0.544 1.293 -24.141 1 86 141 ASN B C 1
ATOM 2738 O O . ASN B 1 141 ? -1.288 2.145 -23.641 1 86 141 ASN B O 1
ATOM 2742 N N . GLY B 1 142 ? 0.757 1.538 -24.5 1 87.44 142 GLY B N 1
ATOM 2743 C CA . GLY B 1 142 ? 1.322 2.865 -24.312 1 87.44 142 GLY B CA 1
ATOM 2744 C C . GLY B 1 142 ? 2.088 3.016 -23.016 1 87.44 142 GLY B C 1
ATOM 2745 O O . GLY B 1 142 ? 2.902 3.93 -22.875 1 87.44 142 GLY B O 1
ATOM 2746 N N . ASP B 1 143 ? 1.795 2.158 -22.016 1 88.75 143 ASP B N 1
ATOM 2747 C CA . ASP B 1 143 ? 2.537 2.193 -20.75 1 88.75 143 ASP B CA 1
ATOM 2748 C C . ASP B 1 143 ? 3.953 1.651 -20.938 1 88.75 143 ASP B C 1
ATOM 2750 O O . ASP B 1 143 ? 4.215 0.893 -21.875 1 88.75 143 ASP B O 1
ATOM 2754 N N . PRO B 1 144 ? 4.816 2.111 -20.141 1 89.44 144 PRO B N 1
ATOM 2755 C CA . PRO B 1 144 ? 6.195 1.624 -20.25 1 89.44 144 PRO B CA 1
ATOM 2756 C C . PRO B 1 144 ? 6.387 0.246 -19.625 1 89.44 144 PRO B C 1
ATOM 2758 O O . PRO B 1 144 ? 5.566 -0.186 -18.812 1 89.44 144 PRO B O 1
ATOM 2761 N N . PHE B 1 145 ? 7.457 -0.431 -20.094 1 93.56 145 PHE B N 1
ATOM 2762 C CA . PHE B 1 145 ? 7.91 -1.619 -19.375 1 93.56 145 PHE B CA 1
ATOM 2763 C C . PHE B 1 145 ? 8.383 -1.263 -17.969 1 93.56 145 PHE B C 1
ATOM 2765 O O . PHE B 1 145 ? 8.906 -0.169 -17.75 1 93.56 145 PHE B O 1
ATOM 2772 N N . LEU B 1 146 ? 8.164 -2.172 -17.078 1 92.62 146 LEU B N 1
ATOM 2773 C CA . LEU B 1 146 ? 8.555 -1.927 -15.695 1 92.62 146 LEU B CA 1
ATOM 2774 C C . LEU B 1 146 ? 9.703 -2.848 -15.281 1 92.62 146 LEU B C 1
ATOM 2776 O O . LEU B 1 146 ? 9.617 -4.066 -15.469 1 92.62 146 LEU B O 1
ATOM 2780 N N . PRO B 1 147 ? 10.758 -2.242 -14.789 1 92.94 147 PRO B N 1
ATOM 2781 C CA . PRO B 1 147 ? 11.812 -3.107 -14.258 1 92.94 147 PRO B CA 1
ATOM 2782 C C . PRO B 1 147 ? 11.359 -3.914 -13.039 1 92.94 147 PRO B C 1
ATOM 2784 O O . PRO B 1 147 ? 10.875 -3.34 -12.062 1 92.94 147 PRO B O 1
ATOM 2787 N N . MET B 1 148 ? 11.492 -5.254 -13.07 1 95.06 148 MET B N 1
ATOM 2788 C CA . MET B 1 148 ? 11.125 -6.176 -12 1 95.06 148 MET B CA 1
ATOM 2789 C C . MET B 1 148 ? 12.148 -7.305 -11.875 1 95.06 148 MET B C 1
ATOM 2791 O O . MET B 1 148 ? 13.086 -7.383 -12.672 1 95.06 148 MET B O 1
ATOM 2795 N N . TYR B 1 149 ? 12.031 -8.109 -10.836 1 97.31 149 TYR B N 1
ATOM 2796 C CA . TYR B 1 149 ? 12.695 -9.398 -10.711 1 97.31 149 TYR B CA 1
ATOM 2797 C C . TYR B 1 149 ? 11.68 -10.531 -10.656 1 97.31 149 TYR B C 1
ATOM 2799 O O . TYR B 1 149 ? 10.492 -10.305 -10.391 1 97.31 149 TYR B O 1
ATOM 2807 N N . LEU B 1 150 ? 12.172 -11.703 -10.977 1 98.44 150 LEU B N 1
ATOM 2808 C CA . LEU B 1 150 ? 11.383 -12.914 -10.742 1 98.44 150 LEU B CA 1
ATOM 2809 C C . LEU B 1 150 ? 11.828 -13.609 -9.453 1 98.44 150 LEU B C 1
ATOM 2811 O O . LEU B 1 150 ? 13.016 -13.633 -9.133 1 98.44 150 LEU B O 1
ATOM 2815 N N . MET B 1 151 ? 10.875 -14.07 -8.727 1 98.38 151 MET B N 1
ATOM 2816 C CA . MET B 1 151 ? 11.148 -14.969 -7.609 1 98.38 151 MET B CA 1
ATOM 2817 C C . MET B 1 151 ? 10.492 -16.328 -7.828 1 98.38 151 MET B C 1
ATOM 2819 O O . MET B 1 151 ? 9.406 -16.406 -8.406 1 98.38 151 MET B O 1
ATOM 2823 N N . VAL B 1 152 ? 11.195 -17.375 -7.293 1 98.25 152 VAL B N 1
ATOM 2824 C CA . VAL B 1 152 ? 10.734 -18.719 -7.629 1 98.25 152 VAL B CA 1
ATOM 2825 C C . VAL B 1 152 ? 10.789 -19.609 -6.387 1 98.25 152 VAL B C 1
ATOM 2827 O O . VAL B 1 152 ? 11.758 -19.562 -5.629 1 98.25 152 VAL B O 1
ATOM 2830 N N . TYR B 1 153 ? 9.766 -20.328 -6.164 1 97.81 153 TYR B N 1
ATOM 2831 C CA . TYR B 1 153 ? 9.719 -21.438 -5.223 1 97.81 153 TYR B CA 1
ATOM 2832 C C . TYR B 1 153 ? 9.695 -22.781 -5.961 1 97.81 153 TYR B C 1
ATOM 2834 O O . TYR B 1 153 ? 8.898 -22.969 -6.875 1 97.81 153 TYR B O 1
ATOM 2842 N N . GLY B 1 154 ? 10.586 -23.703 -5.496 1 96.25 154 GLY B N 1
ATOM 2843 C CA . GLY B 1 154 ? 10.57 -25.016 -6.113 1 96.25 154 GLY B CA 1
ATOM 2844 C C . GLY B 1 154 ? 11.812 -25.297 -6.938 1 96.25 154 GLY B C 1
ATOM 2845 O O . GLY B 1 154 ? 12.898 -24.812 -6.625 1 96.25 154 GLY B O 1
ATOM 2846 N N . SER B 1 155 ? 11.742 -26.078 -7.988 1 95.44 155 SER B N 1
ATOM 2847 C CA . SER B 1 155 ? 12.891 -26.766 -8.562 1 95.44 155 SER B CA 1
ATOM 2848 C C . SER B 1 155 ? 13.453 -26.016 -9.758 1 95.44 155 SER B C 1
ATOM 2850 O O . SER B 1 155 ? 14.5 -26.375 -10.297 1 95.44 155 SER B O 1
ATOM 2852 N N . LEU B 1 156 ? 12.859 -24.938 -10.227 1 97.5 156 LEU B N 1
ATOM 2853 C CA . LEU B 1 156 ? 13.375 -24.188 -11.367 1 97.5 156 LEU B CA 1
ATOM 2854 C C . LEU B 1 156 ? 14.688 -23.5 -11.008 1 97.5 156 LEU B C 1
ATOM 2856 O O . LEU B 1 156 ? 14.852 -23 -9.898 1 97.5 156 LEU B O 1
ATOM 2860 N N . GLN B 1 157 ? 15.57 -23.484 -11.961 1 97.12 157 GLN B N 1
ATOM 2861 C CA . GLN B 1 157 ? 16.875 -22.844 -11.781 1 97.12 157 GLN B CA 1
ATOM 2862 C C . GLN B 1 157 ? 17.031 -21.656 -12.719 1 97.12 157 GLN B C 1
ATOM 2864 O O . GLN B 1 157 ? 16.75 -21.75 -13.914 1 97.12 157 GLN B O 1
ATOM 2869 N N . CYS B 1 158 ? 17.516 -20.609 -12.219 1 97.56 158 CYS B N 1
ATOM 2870 C CA . CYS B 1 158 ? 17.594 -19.359 -12.953 1 97.56 158 CYS B CA 1
ATOM 2871 C C . CYS B 1 158 ? 18.391 -19.516 -14.234 1 97.56 158 CYS B C 1
ATOM 2873 O O . CYS B 1 158 ? 17.922 -19.188 -15.32 1 97.56 158 CYS B O 1
ATOM 2875 N N . GLU B 1 159 ? 19.562 -20.078 -14.172 1 96.38 159 GLU B N 1
ATOM 2876 C CA . GLU B 1 159 ? 20.469 -20.188 -15.312 1 96.38 159 GLU B CA 1
ATOM 2877 C C . GLU B 1 159 ? 19.859 -21.031 -16.422 1 96.38 159 GLU B C 1
ATOM 2879 O O . GLU B 1 159 ? 20.078 -20.75 -17.609 1 96.38 159 GLU B O 1
ATOM 2884 N N . GLN B 1 160 ? 19.062 -21.953 -16.062 1 97.31 160 GLN B N 1
ATOM 2885 C CA . GLN B 1 160 ? 18.562 -22.906 -17.047 1 97.31 160 GLN B CA 1
ATOM 2886 C C . GLN B 1 160 ? 17.156 -22.516 -17.516 1 97.31 160 GLN B C 1
ATOM 2888 O O . GLN B 1 160 ? 16.812 -22.719 -18.688 1 97.31 160 GLN B O 1
ATOM 2893 N N . ASP B 1 161 ? 16.391 -21.922 -16.578 1 98.06 161 ASP B N 1
ATOM 2894 C CA . ASP B 1 161 ? 14.953 -21.891 -16.828 1 98.06 161 ASP B CA 1
ATOM 2895 C C . ASP B 1 161 ? 14.477 -20.453 -17.062 1 98.06 161 ASP B C 1
ATOM 2897 O O . ASP B 1 161 ? 13.352 -20.234 -17.516 1 98.06 161 ASP B O 1
ATOM 2901 N N . PHE B 1 162 ? 15.289 -19.453 -16.891 1 98.25 162 PHE B N 1
ATOM 2902 C CA . PHE B 1 162 ? 14.875 -18.047 -16.875 1 98.25 162 PHE B CA 1
ATOM 2903 C C . PHE B 1 162 ? 14.227 -17.672 -18.203 1 98.25 162 PHE B C 1
ATOM 2905 O O . PHE B 1 162 ? 13.125 -17.125 -18.219 1 98.25 162 PHE B O 1
ATOM 2912 N N . ASP B 1 163 ? 14.875 -17.953 -19.25 1 97.38 163 ASP B N 1
ATOM 2913 C CA . ASP B 1 163 ? 14.406 -17.5 -20.547 1 97.38 163 ASP B CA 1
ATOM 2914 C C . ASP B 1 163 ? 13.062 -18.141 -20.906 1 97.38 163 ASP B C 1
ATOM 2916 O O . ASP B 1 163 ? 12.18 -17.484 -21.453 1 97.38 163 ASP B O 1
ATOM 2920 N N . THR B 1 164 ? 12.938 -19.406 -20.625 1 97.31 164 THR B N 1
ATOM 2921 C CA . THR B 1 164 ? 11.695 -20.109 -20.906 1 97.31 164 THR B CA 1
ATOM 2922 C C . THR B 1 164 ? 10.547 -19.547 -20.062 1 97.31 164 THR B C 1
ATOM 2924 O O . THR B 1 164 ? 9.461 -19.297 -20.578 1 97.31 164 THR B O 1
ATOM 2927 N N . VAL B 1 165 ? 10.773 -19.359 -18.797 1 98.12 165 VAL B N 1
ATOM 2928 C CA . VAL B 1 165 ? 9.773 -18.812 -17.875 1 98.12 165 VAL B CA 1
ATOM 2929 C C . VAL B 1 165 ? 9.359 -17.422 -18.344 1 98.12 165 VAL B C 1
ATOM 2931 O O . VAL B 1 165 ? 8.164 -17.125 -18.453 1 98.12 165 VAL B O 1
ATOM 2934 N N . LYS B 1 166 ? 10.336 -16.578 -18.609 1 97.88 166 LYS B N 1
ATOM 2935 C CA . LYS B 1 166 ? 10.086 -15.219 -19.094 1 97.88 166 LYS B CA 1
ATOM 2936 C C . LYS B 1 166 ? 9.227 -15.242 -20.359 1 97.88 166 LYS B C 1
ATOM 2938 O O . LYS B 1 166 ? 8.242 -14.5 -20.453 1 97.88 166 LYS B O 1
ATOM 2943 N N . LYS B 1 167 ? 9.586 -16.078 -21.281 1 96.94 167 LYS B N 1
ATOM 2944 C CA . LYS B 1 167 ? 8.875 -16.172 -22.547 1 96.94 167 LYS B CA 1
ATOM 2945 C C . LYS B 1 167 ? 7.414 -16.547 -22.328 1 96.94 167 LYS B C 1
ATOM 2947 O O . LYS B 1 167 ? 6.516 -15.969 -22.938 1 96.94 167 LYS B O 1
ATOM 2952 N N . ILE B 1 168 ? 7.172 -17.531 -21.5 1 97.62 168 ILE B N 1
ATOM 2953 C CA . ILE B 1 168 ? 5.816 -18.016 -21.234 1 97.62 168 ILE B CA 1
ATOM 2954 C C . ILE B 1 168 ? 4.992 -16.891 -20.594 1 97.62 168 ILE B C 1
ATOM 2956 O O . ILE B 1 168 ? 3.865 -16.625 -21.016 1 97.62 168 ILE B O 1
ATOM 2960 N N . ILE B 1 169 ? 5.508 -16.203 -19.594 1 97.81 169 ILE B N 1
ATOM 2961 C CA . ILE B 1 169 ? 4.797 -15.133 -18.906 1 97.81 169 ILE B CA 1
ATOM 2962 C C . ILE B 1 169 ? 4.504 -14 -19.875 1 97.81 169 ILE B C 1
ATOM 2964 O O . ILE B 1 169 ? 3.371 -13.516 -19.953 1 97.81 169 ILE B O 1
ATOM 2968 N N . HIS B 1 170 ? 5.539 -13.578 -20.641 1 97.5 170 HIS B N 1
ATOM 2969 C CA . HIS B 1 170 ? 5.375 -12.492 -21.609 1 97.5 170 HIS B CA 1
ATOM 2970 C C . HIS B 1 170 ? 4.289 -12.82 -22.625 1 97.5 170 HIS B C 1
ATOM 2972 O O . HIS B 1 170 ? 3.457 -11.969 -22.953 1 97.5 170 HIS B O 1
ATOM 2978 N N . LYS B 1 171 ? 4.289 -14.023 -23.031 1 96.12 171 LYS B N 1
ATOM 2979 C CA . LYS B 1 171 ? 3.354 -14.43 -24.078 1 96.12 171 LYS B CA 1
ATOM 2980 C C . LYS B 1 171 ? 1.95 -14.633 -23.516 1 96.12 171 LYS B C 1
ATOM 2982 O O . LYS B 1 171 ? 0.985 -14.047 -24 1 96.12 171 LYS B O 1
ATOM 2987 N N . GLU B 1 172 ? 1.845 -15.438 -22.453 1 95.88 172 GLU B N 1
ATOM 2988 C CA . GLU B 1 172 ? 0.542 -15.914 -21.984 1 95.88 172 GLU B CA 1
ATOM 2989 C C . GLU B 1 172 ? -0.143 -14.867 -21.109 1 95.88 172 GLU B C 1
ATOM 2991 O O . GLU B 1 172 ? -1.369 -14.734 -21.141 1 95.88 172 GLU B O 1
ATOM 2996 N N . VAL B 1 173 ? 0.6 -14.141 -20.344 1 96.88 173 VAL B N 1
ATOM 2997 C CA . VAL B 1 173 ? 0.019 -13.203 -19.391 1 96.88 173 VAL B CA 1
ATOM 2998 C C . VAL B 1 173 ? -0.107 -11.82 -20.031 1 96.88 173 VAL B C 1
ATOM 3000 O O . VAL B 1 173 ? -1.155 -11.18 -19.938 1 96.88 173 VAL B O 1
ATOM 3003 N N . TYR B 1 174 ? 0.92 -11.398 -20.781 1 96 174 TYR B N 1
ATOM 3004 C CA . TYR B 1 174 ? 0.985 -10.016 -21.234 1 96 174 TYR B CA 1
ATOM 3005 C C . TYR B 1 174 ? 0.748 -9.93 -22.734 1 96 174 TYR B C 1
ATOM 3007 O O . TYR B 1 174 ? 0.791 -8.836 -23.312 1 96 174 TYR B O 1
ATOM 3015 N N . ASN B 1 175 ? 0.619 -11.055 -23.391 1 93.12 175 ASN B N 1
ATOM 3016 C CA . ASN B 1 175 ? 0.261 -11.133 -24.812 1 93.12 175 ASN B CA 1
ATOM 3017 C C . ASN B 1 175 ? 1.326 -10.484 -25.688 1 93.12 175 ASN B C 1
ATOM 3019 O O . ASN B 1 175 ? 1.003 -9.812 -26.672 1 93.12 175 ASN B O 1
ATOM 3023 N N . VAL B 1 176 ? 2.6 -10.539 -25.25 1 88.44 176 VAL B N 1
ATOM 3024 C CA . VAL B 1 176 ? 3.703 -10.047 -26.062 1 88.44 176 VAL B CA 1
ATOM 3025 C C . VAL B 1 176 ? 3.953 -11.016 -27.234 1 88.44 176 VAL B C 1
ATOM 3027 O O . VAL B 1 176 ? 4.094 -12.219 -27.016 1 88.44 176 VAL B O 1
ATOM 3030 N N . LYS B 1 177 ? 3.816 -10.422 -28.594 1 78.31 177 LYS B N 1
ATOM 3031 C CA . LYS B 1 177 ? 4.043 -11.211 -29.797 1 78.31 177 LYS B CA 1
ATOM 3032 C C . LYS B 1 177 ? 5.52 -11.57 -29.953 1 78.31 177 LYS B C 1
ATOM 3034 O O . LYS B 1 177 ? 6.395 -10.719 -29.766 1 78.31 177 LYS B O 1
ATOM 3039 N N . MET B 1 178 ? 5.898 -12.742 -29.656 1 68.19 178 MET B N 1
ATOM 3040 C CA . MET B 1 178 ? 7.273 -13.18 -29.875 1 68.19 178 MET B CA 1
ATOM 3041 C C . MET B 1 178 ? 7.59 -13.25 -31.359 1 68.19 178 MET B C 1
ATOM 3043 O O . MET B 1 178 ? 6.738 -13.641 -32.156 1 68.19 178 MET B O 1
ATOM 3047 N N . ASN B 1 179 ? 8.312 -12.25 -31.828 1 51.19 179 ASN B N 1
ATOM 3048 C CA . ASN B 1 179 ? 8.75 -12.422 -33.219 1 51.19 179 ASN B CA 1
ATOM 3049 C C . ASN B 1 179 ? 9.383 -13.797 -33.438 1 51.19 179 ASN B C 1
ATOM 3051 O O . ASN B 1 179 ? 10.227 -14.227 -32.656 1 51.19 179 ASN B O 1
ATOM 3055 N N . SER B 1 180 ? 8.664 -14.648 -34.094 1 40.88 180 SER B N 1
ATOM 3056 C CA . SER B 1 180 ? 9.312 -15.828 -34.656 1 40.88 180 SER B CA 1
ATOM 3057 C C . SER B 1 180 ? 10.648 -15.469 -35.312 1 40.88 180 SER B C 1
ATOM 3059 O O . SER B 1 180 ? 10.789 -14.406 -35.906 1 40.88 180 SER B O 1
#

Secondary structure (DSSP, 8-state):
-EEEEE--TTSHHHHHHHHHHHHHHS-GGGS--HHHHHHHHHH-TTEEEEEEEETTEEEEEEEEEE-SS-EEEEEEEE-GGG-SS-HHHHHHHHHHHH--S-EEEEEE-TTSHHHHHHHHHHHHTT-EEEEEEEEEPPSSTTPPPEEEEEEEESS--HHHHHHHHHHHIIIIIT------/-EEEEE--TTSHHHHHHHHHHHHHHS-GGGS--HHHHHHHHHH-TTEEEEEEEETTEEEEEEEEEE-SS-EEEEEEEE-GGG-SS-HHHHHHHHHHHH--S-EEEEEE-TTSHHHHHHHHHHHHTT-EEEEEEEEEPPSSTTPPPEEEEEEEESS--HHHHHHHHHHHIIIIIT------

pLDDT: mean 92.39, std 8.36, range [40.88, 98.44]

Solvent-accessible surface area (backbone atoms only — not comparable to full-atom values): 20121 Å² total; per-residue (Å²): 94,81,44,78,41,76,50,40,72,84,41,52,69,62,42,49,50,44,51,29,41,49,61,51,75,41,54,76,77,75,48,59,59,64,73,56,48,50,46,38,41,66,65,38,84,46,41,45,39,26,42,29,22,51,60,93,40,80,44,32,32,40,30,34,34,60,66,92,70,32,32,39,47,75,47,76,50,63,48,40,77,62,56,91,62,57,56,68,59,54,49,50,50,50,48,61,70,71,42,93,55,26,38,34,35,75,40,63,57,68,81,45,70,62,36,39,50,51,52,50,52,41,40,77,73,59,29,43,78,40,96,50,95,40,64,46,68,36,61,49,90,90,53,66,67,38,72,30,29,44,33,38,32,70,82,77,44,59,92,79,38,42,67,60,53,51,50,48,46,40,35,74,74,47,62,48,79,71,80,125,94,82,44,78,41,77,52,39,72,84,39,53,70,62,40,48,51,44,53,30,42,48,61,53,74,42,54,76,77,75,48,58,58,65,72,57,48,50,46,37,42,66,65,38,84,49,42,46,38,26,42,28,21,50,60,91,41,80,45,30,33,40,31,34,34,60,66,92,70,34,32,38,48,75,46,75,50,63,48,40,76,61,56,90,63,56,57,70,59,54,50,51,51,49,48,60,69,70,44,92,53,25,40,35,35,75,41,62,56,68,82,46,69,63,36,39,51,50,52,50,53,42,41,76,74,58,29,44,79,39,95,50,94,39,64,45,69,36,60,48,90,90,53,66,67,38,73,30,30,44,34,38,32,69,83,78,44,61,93,80,38,43,66,60,53,51,49,49,46,40,34,74,75,48,62,48,81,70,82,126

Radius of gyration: 22.05 Å; Cα contacts (8 Å, |Δi|>4): 585; chains: 2; bounding box: 45×61×61 Å

Nearest PDB structures (foldseek):
  3ey5-assembly1_A  TM=9.847E-01  e=4.789E-28  Bacteroides thetaiotaomicron
  2cnt-assembly4_D  TM=7.034E-01  e=4.593E-07  Salmonella enterica subsp. enterica serovar Typhimurium str. LT2
  5isv-assembly2_B  TM=6.679E-01  e=6.951E-07  Escherichia coli O157:H7
  3frm-assembly3_E  TM=6.506E-01  e=2.574E-05  Staphylococcus epidermidis ATCC 12228
  4crz-assembly1_B  TM=6.746E-01  e=8.520E-03  Escherichia coli K-12